Protein AF-A0A524M0M4-F1 (afdb_monomer_lite)

Foldseek 3Di:
DQCVVCVVVVHHSVRSVVVVLLVVLLVVLLVVCCVVVVVDDSVVSSVQQVPLVVDAAEDEDEAEAAAPPRVSNVVSNVSRYHHNYDYDPHRNCVVVVCVVQAWDKDKWKWKWFAPDPPAQWIWIDTPPDIDIDRHDVRSVVVNVVVLVCVQVVVVVVVVFDPVQKDKDKDKDWDDPDDNGDIMIMIMIMIIGGPVPDDD

Structure (mmCIF, N/CA/C/O backbone):
data_AF-A0A524M0M4-F1
#
_entry.id   AF-A0A524M0M4-F1
#
loop_
_atom_site.group_PDB
_atom_site.id
_atom_site.type_symbol
_atom_site.label_atom_id
_atom_site.label_alt_id
_atom_site.label_comp_id
_atom_site.label_asym_id
_atom_site.label_entity_id
_atom_site.label_seq_id
_atom_site.pdbx_PDB_ins_code
_atom_site.Cartn_x
_atom_site.Cartn_y
_atom_site.Cartn_z
_atom_site.occupancy
_atom_site.B_iso_or_equiv
_atom_site.auth_seq_id
_atom_site.auth_comp_id
_atom_site.auth_asym_id
_atom_site.auth_atom_id
_atom_site.pdbx_PDB_model_num
ATOM 1 N N . GLY A 1 1 ? 13.502 18.539 -26.090 1.00 84.38 1 GLY A N 1
ATOM 2 C CA . GLY A 1 1 ? 14.258 17.765 -25.087 1.00 84.38 1 GLY A CA 1
ATOM 3 C C . GLY A 1 1 ? 15.597 17.319 -25.634 1.00 84.38 1 GLY A C 1
ATOM 4 O O . GLY A 1 1 ? 16.552 18.074 -25.528 1.00 84.38 1 GLY A O 1
ATOM 5 N N . ALA A 1 2 ? 15.649 16.148 -26.276 1.00 90.94 2 ALA A N 1
ATOM 6 C CA . ALA A 1 2 ? 16.897 15.508 -26.711 1.00 90.94 2 ALA A CA 1
ATOM 7 C C . ALA A 1 2 ? 17.806 16.383 -27.591 1.00 90.94 2 ALA A C 1
ATOM 9 O O . ALA A 1 2 ? 18.997 16.455 -27.337 1.00 90.94 2 ALA A O 1
ATOM 10 N N . LYS A 1 3 ? 17.251 17.129 -28.557 1.00 92.69 3 LYS A N 1
ATOM 11 C CA . LYS A 1 3 ? 18.042 18.051 -29.396 1.00 92.69 3 LYS A CA 1
ATOM 12 C C . LYS A 1 3 ? 18.740 19.159 -28.601 1.00 92.69 3 LYS A C 1
ATOM 14 O O . LYS A 1 3 ? 19.868 19.511 -28.910 1.00 92.69 3 LYS A O 1
ATOM 19 N N . LEU A 1 4 ? 18.067 19.696 -27.584 1.00 94.38 4 LEU A N 1
ATOM 20 C CA . LEU A 1 4 ? 18.617 20.754 -26.739 1.00 94.38 4 LEU A CA 1
ATOM 21 C C . LEU A 1 4 ? 19.681 20.185 -25.794 1.00 94.38 4 LEU A C 1
ATOM 23 O O . LEU A 1 4 ? 20.813 20.651 -25.791 1.00 94.38 4 LEU A O 1
ATOM 27 N N . LEU A 1 5 ? 19.330 19.149 -25.029 1.00 93.56 5 LEU A N 1
ATOM 28 C CA . LEU A 1 5 ? 20.217 18.571 -24.015 1.00 93.56 5 LEU A CA 1
ATOM 29 C C . LEU A 1 5 ? 21.406 17.820 -24.624 1.00 93.56 5 LEU A C 1
ATOM 31 O O . LEU A 1 5 ? 22.518 17.954 -24.127 1.00 93.56 5 LEU A O 1
ATOM 35 N N . GLY A 1 6 ? 21.198 17.106 -25.732 1.00 93.38 6 GLY A N 1
ATOM 36 C CA . GLY A 1 6 ? 22.272 16.439 -26.466 1.00 93.38 6 GLY A CA 1
ATOM 37 C C . GLY A 1 6 ? 23.320 17.429 -26.971 1.00 93.38 6 GLY A C 1
ATOM 38 O O . GLY A 1 6 ? 24.511 17.166 -26.841 1.00 93.38 6 GLY A O 1
ATOM 39 N N . SER A 1 7 ? 22.901 18.619 -27.426 1.00 92.56 7 SER A N 1
ATOM 40 C CA . SER A 1 7 ? 23.836 19.639 -27.921 1.00 92.56 7 SER A CA 1
ATOM 41 C C . SER A 1 7 ? 24.832 20.120 -26.858 1.00 92.56 7 SER A C 1
ATOM 43 O O . SER A 1 7 ? 25.998 20.333 -27.180 1.00 92.56 7 SER A O 1
ATOM 45 N N . TYR A 1 8 ? 24.417 20.201 -25.586 1.00 93.25 8 TYR A N 1
ATOM 46 C CA . TYR A 1 8 ? 25.307 20.551 -24.471 1.00 93.25 8 TYR A CA 1
ATOM 47 C C . TYR A 1 8 ? 26.350 19.470 -24.165 1.00 93.25 8 TYR A C 1
ATOM 49 O O . TYR A 1 8 ? 27.396 19.779 -23.603 1.00 93.25 8 TYR A O 1
ATOM 57 N N . LEU A 1 9 ? 26.073 18.216 -24.530 1.00 91.25 9 LEU A N 1
ATOM 58 C CA . LEU A 1 9 ? 26.962 17.071 -24.322 1.00 91.25 9 LEU A CA 1
ATOM 59 C C . LEU A 1 9 ? 27.723 16.674 -25.598 1.00 91.25 9 LEU A C 1
ATOM 61 O O . LEU A 1 9 ? 28.449 15.686 -25.592 1.00 91.25 9 LEU A O 1
ATOM 65 N N . GLY A 1 10 ? 27.553 17.417 -26.698 1.00 93.25 10 GLY A N 1
ATOM 66 C CA . GLY A 1 10 ? 28.134 17.065 -27.997 1.00 93.25 10 GLY A CA 1
ATOM 67 C C . GLY A 1 10 ? 27.538 15.797 -28.621 1.00 93.25 10 GLY A C 1
ATOM 68 O O . GLY A 1 10 ? 28.170 15.185 -29.478 1.00 93.25 10 GLY A O 1
ATOM 69 N N 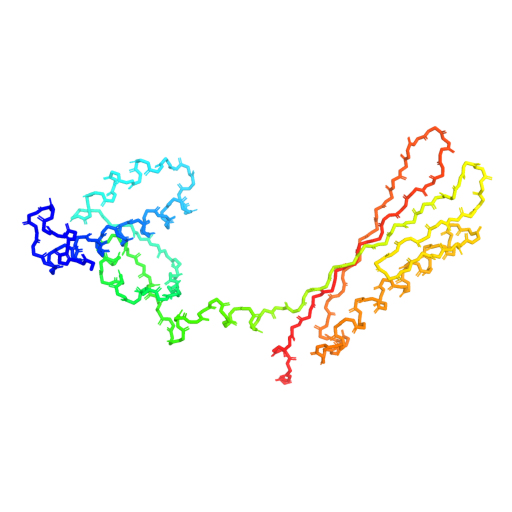. LEU A 1 11 ? 26.338 15.394 -28.198 1.00 94.00 11 LEU A N 1
ATOM 70 C CA . LEU A 1 11 ? 25.637 14.208 -28.684 1.00 94.00 11 LEU A CA 1
ATOM 71 C C . LEU A 1 11 ? 24.515 14.594 -29.647 1.00 94.00 11 LEU A C 1
ATOM 73 O O . LEU A 1 11 ? 23.787 15.570 -29.435 1.00 94.00 11 LEU A O 1
ATOM 77 N N . ASP A 1 12 ? 24.323 13.782 -30.684 1.00 96.06 12 ASP A N 1
ATOM 78 C CA . ASP A 1 12 ? 23.115 13.872 -31.493 1.00 96.06 12 ASP A CA 1
ATOM 79 C C . ASP A 1 12 ? 21.876 13.455 -30.662 1.00 96.06 12 ASP A C 1
ATOM 81 O O . ASP A 1 12 ? 22.001 12.764 -29.640 1.00 96.06 12 ASP A O 1
ATOM 85 N N . PRO A 1 13 ? 20.661 13.876 -31.063 1.00 94.81 13 PRO A N 1
ATOM 86 C CA . PRO A 1 13 ? 19.453 13.613 -30.286 1.00 94.81 13 PRO A CA 1
ATOM 87 C C . PRO A 1 13 ? 19.199 12.124 -30.016 1.00 94.81 13 PRO A C 1
ATOM 89 O O . PRO A 1 13 ? 18.668 11.780 -28.961 1.00 94.81 13 PRO A O 1
ATOM 92 N N . GLU A 1 14 ? 19.556 11.244 -30.951 1.00 95.00 14 GLU A N 1
ATOM 93 C CA . GLU A 1 14 ? 19.287 9.811 -30.863 1.00 95.00 14 GLU A CA 1
ATOM 94 C C . GLU A 1 14 ? 20.280 9.122 -29.921 1.00 95.00 14 GLU A C 1
ATOM 96 O O . GLU A 1 14 ? 19.878 8.332 -29.061 1.00 95.00 14 GLU A O 1
ATOM 101 N N . SER A 1 15 ? 21.566 9.469 -30.013 1.00 94.00 15 SER A N 1
ATOM 102 C CA . SER A 1 15 ? 22.596 9.016 -29.070 1.00 94.00 15 SER A CA 1
ATOM 103 C C . SER A 1 15 ? 22.295 9.469 -27.644 1.00 94.00 15 SER A C 1
ATOM 105 O O . SER A 1 15 ? 22.314 8.642 -26.731 1.00 94.00 15 SER A O 1
ATOM 107 N N . PHE A 1 16 ? 21.903 10.733 -27.455 1.00 95.06 16 PHE A N 1
ATOM 108 C CA . PHE A 1 16 ? 21.488 11.240 -26.146 1.00 95.06 16 PHE A CA 1
ATOM 109 C C . PHE A 1 16 ? 20.288 10.463 -25.589 1.00 95.06 16 PHE A C 1
ATOM 111 O O . PHE A 1 16 ? 20.320 9.980 -24.458 1.00 95.06 16 PHE A O 1
ATOM 118 N N . SER A 1 17 ? 19.225 10.294 -26.382 1.00 93.44 17 SER A N 1
ATOM 119 C CA . SER A 1 17 ? 18.043 9.542 -25.950 1.00 93.44 17 SER A CA 1
ATOM 120 C C . SER A 1 17 ? 18.382 8.105 -25.554 1.00 93.44 17 SER A C 1
ATOM 122 O O . SER A 1 17 ? 17.851 7.609 -24.561 1.00 93.44 17 SER A O 1
ATOM 124 N N . ARG A 1 18 ? 19.283 7.445 -26.285 1.00 93.12 18 ARG A N 1
ATOM 125 C CA . ARG A 1 18 ? 19.744 6.083 -25.987 1.00 93.12 18 ARG A CA 1
ATOM 126 C C . ARG A 1 18 ? 20.509 6.005 -24.671 1.00 93.12 18 ARG A C 1
ATOM 128 O O . ARG A 1 18 ? 20.258 5.099 -23.880 1.00 93.12 18 ARG A O 1
ATOM 135 N N . GLU A 1 19 ? 21.393 6.963 -24.411 1.00 92.75 19 GLU A N 1
ATOM 136 C CA . GLU A 1 19 ? 22.139 7.039 -23.154 1.00 92.75 19 GLU A CA 1
ATOM 137 C C . GLU A 1 19 ? 21.201 7.236 -21.959 1.00 92.75 19 GLU A C 1
ATOM 139 O O . GLU A 1 19 ? 21.296 6.514 -20.964 1.00 92.75 19 GLU A O 1
ATOM 144 N N . ILE A 1 20 ? 20.213 8.124 -22.098 1.00 93.31 20 ILE A N 1
ATOM 145 C CA . ILE A 1 20 ? 19.184 8.332 -21.078 1.00 93.31 20 ILE A CA 1
ATOM 146 C C . ILE A 1 20 ? 18.371 7.054 -20.846 1.00 93.31 20 ILE A C 1
ATOM 148 O O . ILE A 1 20 ? 18.223 6.636 -19.699 1.00 93.31 20 ILE A O 1
ATOM 152 N N . LYS A 1 21 ? 17.881 6.388 -21.902 1.00 93.75 21 LYS A N 1
ATOM 153 C CA . LYS A 1 21 ? 17.134 5.122 -21.767 1.00 93.75 21 LYS A CA 1
ATOM 154 C C . LYS A 1 21 ? 17.944 4.059 -21.030 1.00 93.75 21 LYS A C 1
ATOM 156 O O . LYS A 1 21 ? 17.420 3.410 -20.126 1.00 93.75 21 LYS A O 1
ATOM 161 N N . ARG A 1 22 ? 19.220 3.914 -21.386 1.00 93.25 22 ARG A N 1
ATOM 162 C CA . ARG A 1 22 ? 20.128 2.955 -20.755 1.00 93.25 22 ARG A CA 1
ATOM 163 C C . ARG A 1 22 ? 20.389 3.294 -19.288 1.00 93.25 22 ARG A C 1
ATOM 165 O O . ARG A 1 22 ? 20.396 2.390 -18.459 1.00 93.25 22 ARG A O 1
ATOM 172 N N . SER A 1 23 ? 20.539 4.576 -18.958 1.00 93.69 23 SER A N 1
ATOM 173 C CA . SER A 1 23 ? 20.682 5.051 -17.577 1.00 93.69 23 SER A CA 1
ATOM 174 C C . SER A 1 23 ? 19.437 4.746 -16.734 1.00 93.69 23 SER A C 1
ATOM 176 O O . SER A 1 23 ? 19.545 4.173 -15.651 1.00 93.69 23 SER A O 1
ATOM 178 N N . PHE A 1 24 ? 18.237 5.010 -17.265 1.00 94.69 24 PHE A N 1
ATOM 179 C CA . PHE A 1 24 ? 16.981 4.645 -16.599 1.00 94.69 24 PHE A CA 1
ATOM 180 C C . PHE A 1 24 ? 16.859 3.134 -16.380 1.00 94.69 24 PHE A C 1
ATOM 182 O O . PHE A 1 24 ? 16.531 2.702 -15.278 1.00 94.69 24 PHE A O 1
ATOM 189 N N . ALA A 1 25 ? 17.173 2.322 -17.390 1.00 94.44 25 ALA A N 1
ATOM 190 C CA . ALA A 1 25 ? 17.156 0.869 -17.261 1.00 94.44 25 ALA A CA 1
ATOM 191 C C . ALA A 1 25 ? 18.154 0.351 -16.210 1.00 94.44 25 ALA A C 1
ATOM 193 O O . ALA A 1 25 ? 17.804 -0.527 -15.419 1.00 94.44 25 ALA A O 1
ATOM 194 N N . LYS A 1 26 ? 19.363 0.930 -16.146 1.00 94.00 26 LYS A N 1
ATOM 195 C CA . LYS A 1 26 ? 20.357 0.623 -15.104 1.00 94.00 26 LYS A CA 1
ATOM 196 C C . LYS A 1 26 ? 19.804 0.928 -13.711 1.00 94.00 26 LYS A C 1
ATOM 198 O O . LYS A 1 26 ? 19.956 0.111 -12.809 1.00 94.00 26 LYS A O 1
ATOM 203 N N . ASN A 1 27 ? 19.147 2.075 -13.541 1.00 94.62 27 ASN A N 1
ATOM 204 C CA . ASN A 1 27 ? 18.563 2.469 -12.259 1.00 94.62 27 ASN A CA 1
ATOM 205 C C . ASN A 1 27 ? 17.438 1.519 -11.828 1.00 94.62 27 ASN A C 1
ATOM 207 O O . ASN A 1 27 ? 17.435 1.084 -10.682 1.00 94.62 27 ASN A O 1
ATOM 211 N N . ILE A 1 28 ? 16.556 1.116 -12.750 1.00 94.62 28 ILE A N 1
ATOM 212 C CA . ILE A 1 28 ? 15.504 0.123 -12.473 1.00 94.62 28 ILE A CA 1
ATOM 213 C C . ILE A 1 28 ? 16.121 -1.206 -12.019 1.00 94.62 28 ILE A C 1
ATOM 215 O O . ILE A 1 28 ? 15.694 -1.778 -11.018 1.00 94.62 28 ILE A O 1
ATOM 219 N N . ALA A 1 29 ? 17.149 -1.693 -12.721 1.00 94.50 29 ALA A N 1
ATOM 220 C CA . ALA A 1 29 ? 17.872 -2.897 -12.320 1.00 94.50 29 ALA A CA 1
ATOM 221 C C . ALA A 1 29 ? 18.486 -2.757 -10.920 1.00 94.50 29 ALA A C 1
ATOM 223 O O . ALA A 1 29 ? 18.353 -3.659 -10.097 1.00 94.50 29 ALA A O 1
ATOM 224 N N . LEU A 1 30 ? 19.131 -1.623 -10.638 1.00 94.50 30 LEU A N 1
ATOM 225 C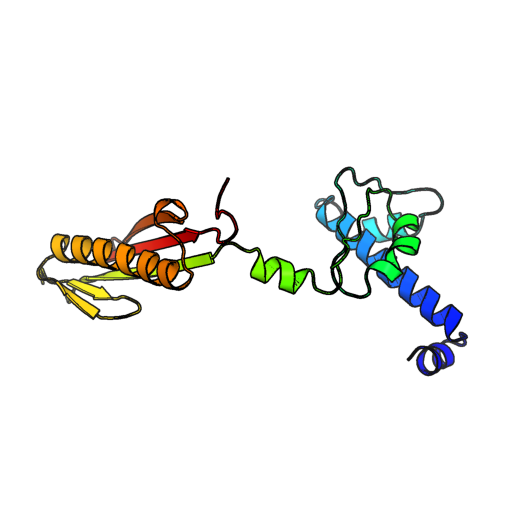 CA . LEU A 1 30 ? 19.746 -1.347 -9.343 1.00 94.50 30 LEU A CA 1
ATOM 226 C C . LEU A 1 30 ? 18.713 -1.327 -8.214 1.00 94.50 30 LEU A C 1
ATOM 228 O O . LEU A 1 30 ? 18.965 -1.902 -7.159 1.00 94.50 30 LEU A O 1
ATOM 232 N N . ASP A 1 31 ? 17.551 -0.717 -8.439 1.00 94.81 31 ASP A N 1
ATOM 233 C CA . ASP A 1 31 ? 16.461 -0.669 -7.463 1.00 94.81 31 ASP A CA 1
ATOM 234 C C . ASP A 1 31 ? 15.889 -2.063 -7.186 1.00 94.81 31 ASP A C 1
ATOM 236 O O . ASP A 1 31 ? 15.677 -2.421 -6.027 1.00 94.81 31 ASP A O 1
ATOM 240 N N . LEU A 1 32 ? 15.716 -2.889 -8.225 1.00 94.25 32 LEU A N 1
ATOM 241 C CA . LEU A 1 32 ? 15.304 -4.285 -8.067 1.00 94.25 32 LEU A CA 1
ATOM 242 C C . LEU A 1 32 ? 16.328 -5.084 -7.253 1.00 94.25 32 LEU A C 1
ATOM 244 O O . LEU A 1 32 ? 15.954 -5.806 -6.331 1.00 94.25 32 LEU A O 1
ATOM 248 N N . LEU A 1 33 ? 17.622 -4.943 -7.550 1.00 92.88 33 LEU A N 1
ATOM 249 C CA . LEU A 1 33 ? 18.666 -5.631 -6.792 1.00 92.88 33 LEU A CA 1
ATOM 250 C C . LEU A 1 33 ? 18.731 -5.151 -5.346 1.00 92.88 33 LEU A C 1
ATOM 252 O O . LEU A 1 33 ? 18.801 -5.985 -4.453 1.00 92.88 33 LEU A O 1
ATOM 256 N N . ALA A 1 34 ? 18.651 -3.843 -5.101 1.00 93.62 34 ALA A N 1
ATOM 257 C CA . ALA A 1 34 ? 18.643 -3.287 -3.751 1.00 93.62 34 ALA A CA 1
ATOM 258 C C . ALA A 1 34 ? 17.428 -3.766 -2.940 1.00 93.62 34 ALA A C 1
ATOM 260 O O . ALA A 1 34 ? 17.534 -3.989 -1.735 1.00 93.62 34 ALA A O 1
ATOM 261 N N . PHE A 1 35 ? 16.284 -3.973 -3.596 1.00 93.44 35 PHE A N 1
ATOM 262 C CA . PHE A 1 35 ? 15.092 -4.519 -2.956 1.00 93.44 35 PHE A CA 1
ATOM 263 C C . PHE A 1 35 ? 15.285 -5.971 -2.484 1.00 93.44 35 PHE A C 1
ATOM 265 O O . PHE A 1 35 ? 14.893 -6.304 -1.362 1.00 93.44 35 PHE A O 1
ATOM 272 N N . PHE A 1 36 ? 15.895 -6.833 -3.310 1.00 90.69 36 PHE A N 1
ATOM 273 C CA . PHE A 1 36 ? 16.109 -8.249 -2.968 1.00 90.69 36 PHE A CA 1
ATOM 274 C C . PHE A 1 36 ? 17.357 -8.496 -2.116 1.00 90.69 36 PHE A C 1
ATOM 276 O O . PHE A 1 36 ? 17.344 -9.366 -1.249 1.00 90.69 36 PHE A O 1
ATOM 283 N N . ALA A 1 37 ? 18.429 -7.743 -2.341 1.00 89.00 37 ALA A N 1
ATOM 284 C CA . ALA A 1 37 ? 19.731 -7.917 -1.711 1.00 89.00 37 ALA A CA 1
ATOM 285 C C . ALA A 1 37 ? 19.950 -6.862 -0.615 1.00 89.00 37 ALA A C 1
ATOM 287 O O . ALA A 1 37 ? 20.878 -6.060 -0.689 1.00 89.00 37 ALA A O 1
ATOM 288 N N . LYS A 1 38 ? 19.081 -6.860 0.406 1.00 88.44 38 LYS A N 1
ATOM 289 C CA . LYS A 1 38 ? 19.046 -5.830 1.467 1.00 88.44 38 LYS A CA 1
ATOM 290 C C . LYS A 1 38 ? 20.350 -5.683 2.260 1.00 88.44 38 LYS A C 1
ATOM 292 O O . LYS A 1 38 ? 20.600 -4.618 2.813 1.00 88.44 38 LYS A O 1
ATOM 297 N N . ASP A 1 39 ? 21.167 -6.732 2.299 1.00 91.62 39 ASP A N 1
ATOM 298 C CA . ASP A 1 39 ? 22.456 -6.736 2.998 1.00 91.62 39 ASP A CA 1
ATOM 299 C C . ASP A 1 39 ? 23.579 -6.049 2.201 1.00 91.62 39 ASP A C 1
ATOM 301 O O . ASP A 1 39 ? 24.660 -5.792 2.733 1.00 91.62 39 ASP A O 1
ATOM 305 N N . PHE A 1 40 ? 23.346 -5.739 0.922 1.00 90.00 40 PHE A N 1
ATOM 306 C CA . PHE A 1 40 ? 24.318 -5.068 0.069 1.00 90.00 40 PHE A CA 1
ATOM 307 C C . PHE A 1 40 ? 24.100 -3.560 0.061 1.00 90.00 40 PHE A C 1
ATOM 309 O O . PHE A 1 40 ? 22.981 -3.058 -0.053 1.00 90.00 40 PHE A O 1
ATOM 316 N N . LYS A 1 41 ? 25.208 -2.818 0.102 1.00 93.19 41 LYS A N 1
ATOM 317 C CA . LYS A 1 41 ? 25.183 -1.377 -0.134 1.00 93.19 41 LYS A CA 1
ATOM 318 C C . LYS A 1 41 ? 24.896 -1.092 -1.604 1.00 93.19 41 LYS A C 1
ATOM 320 O O . LYS A 1 41 ? 25.366 -1.802 -2.498 1.00 93.19 41 LYS A O 1
ATOM 325 N N . ARG A 1 42 ? 24.156 -0.013 -1.861 1.00 92.38 42 ARG A N 1
ATOM 326 C CA . ARG A 1 42 ? 23.757 0.382 -3.217 1.00 92.38 42 ARG A CA 1
ATOM 327 C C . ARG A 1 42 ? 24.969 0.620 -4.122 1.00 92.38 42 ARG A C 1
ATOM 329 O O . ARG A 1 42 ? 24.939 0.224 -5.283 1.00 92.38 42 ARG A O 1
ATOM 336 N N . GLU A 1 43 ? 26.042 1.201 -3.592 1.00 91.94 43 GLU A N 1
ATOM 337 C CA . GLU A 1 43 ? 27.267 1.493 -4.345 1.00 91.94 43 GLU A CA 1
ATOM 338 C C . GLU A 1 43 ? 27.965 0.215 -4.825 1.00 91.94 43 GLU A C 1
ATOM 340 O O . GLU A 1 43 ? 28.566 0.193 -5.899 1.00 91.94 43 GLU A O 1
ATOM 345 N N . ASP A 1 44 ? 27.885 -0.867 -4.050 1.00 91.56 44 ASP A N 1
ATOM 346 C CA . ASP A 1 44 ? 28.494 -2.143 -4.419 1.00 91.56 44 ASP A CA 1
ATOM 347 C C . ASP A 1 44 ? 27.668 -2.856 -5.494 1.00 91.56 44 ASP A C 1
ATOM 349 O O . ASP A 1 44 ? 28.228 -3.356 -6.471 1.00 91.56 44 ASP A O 1
ATOM 353 N N . LEU A 1 45 ? 26.336 -2.805 -5.394 1.00 91.50 45 LEU A N 1
ATOM 354 C CA . LEU A 1 45 ? 25.437 -3.279 -6.451 1.00 91.50 45 LEU A CA 1
ATOM 355 C C . LEU A 1 45 ? 25.638 -2.502 -7.759 1.00 91.50 45 LEU A C 1
ATOM 357 O O . LEU A 1 45 ? 25.633 -3.091 -8.841 1.00 91.50 45 LEU A O 1
ATOM 361 N N . GLU A 1 46 ? 25.875 -1.193 -7.679 1.00 91.62 46 GLU A N 1
ATOM 362 C CA . GLU A 1 46 ? 26.134 -0.370 -8.857 1.00 91.62 46 GLU A CA 1
ATOM 363 C C . GLU A 1 46 ? 27.435 -0.766 -9.573 1.00 91.62 46 GLU A C 1
ATOM 365 O O . GLU A 1 46 ? 27.450 -0.863 -10.805 1.00 91.62 46 GLU A O 1
ATOM 370 N N . LYS A 1 47 ? 28.513 -1.045 -8.827 1.00 89.06 47 LYS A N 1
ATOM 371 C CA . LYS A 1 47 ? 29.779 -1.544 -9.398 1.00 89.06 47 LYS A CA 1
ATOM 372 C C . LYS A 1 47 ? 29.595 -2.889 -10.097 1.00 89.06 47 LYS A C 1
ATOM 374 O O . LYS A 1 47 ? 30.200 -3.123 -11.144 1.00 89.06 47 LYS A O 1
ATOM 379 N N . LEU A 1 48 ? 28.759 -3.767 -9.544 1.00 87.69 48 LEU A N 1
ATOM 380 C CA . LEU A 1 48 ? 28.450 -5.056 -10.164 1.00 87.69 48 LEU A CA 1
ATOM 381 C C . LEU A 1 48 ? 27.651 -4.865 -11.461 1.00 87.69 48 LEU A C 1
ATOM 383 O O . LEU A 1 48 ? 27.979 -5.467 -12.482 1.00 87.69 48 LEU A O 1
ATOM 387 N N . LEU A 1 49 ? 26.670 -3.959 -11.462 1.00 87.50 49 LEU A N 1
ATOM 388 C CA . LEU A 1 49 ? 25.909 -3.600 -12.662 1.00 87.50 49 LEU A CA 1
ATOM 389 C C . LEU A 1 49 ? 26.729 -2.843 -13.713 1.00 87.50 49 LEU A C 1
ATOM 391 O O . LEU A 1 49 ? 26.341 -2.823 -14.875 1.00 87.50 49 LEU A O 1
ATOM 395 N N . ALA A 1 50 ? 27.859 -2.228 -13.362 1.00 84.69 50 ALA A N 1
ATOM 396 C CA . ALA A 1 50 ? 28.745 -1.612 -14.350 1.00 84.69 50 ALA A CA 1
ATOM 397 C C . ALA A 1 50 ? 29.428 -2.652 -15.264 1.00 84.69 50 ALA A C 1
ATOM 399 O O . ALA A 1 50 ? 29.818 -2.322 -16.383 1.00 84.69 50 ALA A O 1
ATOM 400 N N . ASN A 1 51 ? 29.529 -3.912 -14.823 1.00 81.25 51 ASN A N 1
ATOM 401 C CA . ASN A 1 51 ? 30.225 -4.996 -15.521 1.00 81.25 51 ASN A CA 1
ATOM 402 C C . ASN A 1 51 ? 29.267 -6.010 -16.181 1.00 81.25 51 ASN A C 1
ATOM 404 O O . ASN A 1 51 ? 29.539 -7.214 -16.206 1.00 81.25 51 ASN A O 1
ATOM 408 N N . THR A 1 52 ? 28.165 -5.535 -16.778 1.00 74.31 52 THR A N 1
ATOM 409 C CA . THR A 1 52 ? 27.128 -6.397 -17.396 1.00 74.31 52 THR A CA 1
ATOM 410 C C . THR A 1 52 ? 27.629 -7.348 -18.481 1.00 74.31 52 THR A C 1
ATOM 412 O O . THR A 1 52 ? 26.977 -8.343 -18.786 1.00 74.31 52 THR A O 1
ATOM 415 N N . ARG A 1 53 ? 28.798 -7.070 -19.072 1.00 78.00 53 ARG A N 1
ATOM 416 C CA . ARG A 1 53 ? 29.417 -7.921 -20.096 1.00 78.00 53 ARG A CA 1
ATOM 417 C C . ARG A 1 53 ? 29.753 -9.325 -19.582 1.00 78.00 53 ARG A C 1
ATOM 419 O O . ARG A 1 53 ? 29.782 -10.260 -20.376 1.00 78.00 53 ARG A O 1
ATOM 426 N N . PHE A 1 54 ? 30.041 -9.457 -18.290 1.00 79.75 54 PHE A N 1
ATOM 427 C CA . PHE A 1 54 ? 30.492 -10.715 -17.689 1.00 79.75 54 PHE A CA 1
ATOM 428 C C . PHE A 1 54 ? 29.527 -11.244 -16.635 1.00 79.75 54 PHE A C 1
ATOM 430 O O . PHE A 1 54 ? 29.480 -12.448 -16.400 1.00 79.75 54 PHE A O 1
ATOM 437 N N . THR A 1 55 ? 28.756 -10.360 -16.003 1.00 80.69 55 THR A N 1
ATOM 438 C CA . THR A 1 55 ? 27.856 -10.724 -14.913 1.00 80.69 55 THR A CA 1
ATOM 439 C C . THR A 1 55 ? 26.457 -10.210 -15.176 1.00 80.69 55 THR A C 1
ATOM 441 O O . THR A 1 55 ? 26.263 -9.036 -15.481 1.00 80.69 55 THR A O 1
ATOM 444 N N . LYS A 1 56 ? 25.472 -11.084 -14.988 1.00 84.94 56 LYS A N 1
ATOM 445 C CA . LYS A 1 56 ? 24.057 -10.744 -15.076 1.00 84.94 56 LYS A CA 1
ATOM 446 C C . LYS A 1 56 ? 23.333 -11.337 -13.880 1.00 84.94 56 LYS A C 1
ATOM 448 O O . LYS A 1 56 ? 23.538 -12.502 -13.547 1.00 84.94 56 LYS A O 1
ATOM 453 N N . PHE A 1 57 ? 22.508 -10.532 -13.224 1.00 89.06 57 PHE A N 1
ATOM 454 C CA . PHE A 1 57 ? 21.770 -10.971 -12.045 1.00 89.06 57 PHE A CA 1
ATOM 455 C C . PHE A 1 57 ? 20.467 -11.632 -12.454 1.00 89.06 57 PHE A C 1
ATOM 457 O O . PHE A 1 57 ? 19.665 -11.018 -13.156 1.00 89.06 57 PHE A O 1
ATOM 464 N N . LYS A 1 58 ? 20.244 -12.861 -11.986 1.00 92.88 58 LYS A N 1
ATOM 465 C CA . LYS A 1 58 ? 18.986 -13.564 -12.207 1.00 92.88 58 LYS A CA 1
ATOM 466 C C . LYS A 1 58 ? 17.985 -13.255 -11.099 1.00 92.88 58 LYS A C 1
ATOM 468 O O . LYS A 1 58 ? 18.268 -13.495 -9.928 1.00 92.88 58 LYS A O 1
ATOM 473 N N . ILE A 1 59 ? 16.805 -12.776 -11.475 1.00 93.75 59 ILE A N 1
ATOM 474 C CA . ILE A 1 59 ? 15.661 -12.582 -10.585 1.00 93.75 59 ILE A CA 1
ATOM 475 C C . ILE A 1 59 ? 14.641 -13.668 -10.922 1.00 93.75 59 ILE A C 1
ATOM 477 O O . ILE A 1 59 ? 14.087 -13.706 -12.017 1.00 93.75 59 ILE A O 1
ATOM 481 N N . ASN A 1 60 ? 14.414 -14.579 -9.975 1.00 93.69 60 ASN A N 1
ATOM 482 C CA . ASN A 1 60 ? 13.550 -15.745 -10.189 1.00 93.69 60 ASN A CA 1
ATOM 483 C C . ASN A 1 60 ? 12.052 -15.432 -10.076 1.00 93.69 60 ASN A C 1
ATOM 485 O O . ASN A 1 60 ? 11.232 -16.295 -10.380 1.00 93.69 60 ASN A O 1
ATOM 489 N N . ILE A 1 61 ? 11.691 -14.226 -9.633 1.00 93.12 61 ILE A N 1
ATOM 490 C CA . ILE A 1 61 ? 10.299 -13.784 -9.589 1.00 93.12 61 ILE A CA 1
ATOM 491 C C . ILE A 1 61 ? 9.983 -12.881 -10.790 1.00 93.12 61 ILE A C 1
ATOM 493 O O . ILE A 1 61 ? 10.842 -12.089 -11.185 1.00 93.12 61 ILE A O 1
ATOM 497 N N . PRO A 1 62 ? 8.777 -12.976 -11.381 1.00 94.69 62 PRO A N 1
ATOM 498 C CA . PRO A 1 62 ? 8.402 -12.123 -12.502 1.00 94.69 62 PRO A CA 1
ATOM 499 C C . PRO A 1 62 ? 8.454 -10.635 -12.142 1.00 94.69 62 PRO A C 1
ATOM 501 O O . PRO A 1 62 ? 7.957 -10.220 -11.095 1.00 94.69 62 PRO A O 1
ATOM 504 N N . VAL A 1 63 ? 9.013 -9.825 -13.040 1.00 94.75 63 VAL A N 1
ATOM 505 C CA . VAL A 1 63 ? 9.061 -8.364 -12.926 1.00 94.75 63 VAL A CA 1
ATOM 506 C C . VAL A 1 63 ? 7.962 -7.786 -13.810 1.00 94.75 63 VAL A C 1
ATOM 508 O O . VAL A 1 63 ? 8.039 -7.855 -15.037 1.00 94.75 63 VAL A O 1
ATOM 511 N N . VAL A 1 64 ? 6.927 -7.220 -13.191 1.00 94.50 64 VAL A N 1
ATOM 512 C CA . VAL A 1 64 ? 5.809 -6.593 -13.907 1.00 94.50 64 VAL A CA 1
ATOM 513 C C . VAL A 1 64 ? 6.052 -5.092 -14.010 1.00 94.50 64 VAL A C 1
ATOM 515 O O . VAL A 1 64 ? 6.165 -4.398 -13.004 1.00 94.50 64 VAL A O 1
ATOM 518 N N . MET A 1 65 ? 6.126 -4.589 -15.237 1.00 93.31 65 MET A N 1
ATOM 519 C CA . MET A 1 65 ? 6.398 -3.185 -15.528 1.00 93.31 65 MET A CA 1
ATOM 520 C C . MET A 1 65 ? 5.085 -2.428 -15.770 1.00 93.31 65 MET A C 1
ATOM 522 O O . MET A 1 65 ? 4.345 -2.768 -16.695 1.00 93.31 65 MET A O 1
ATOM 526 N N . ILE A 1 66 ? 4.817 -1.383 -14.983 1.00 93.62 66 ILE A N 1
ATOM 527 C CA . ILE A 1 66 ? 3.624 -0.524 -15.098 1.00 93.62 66 ILE A CA 1
ATOM 528 C C . ILE A 1 66 ? 3.999 0.963 -15.152 1.00 93.62 66 ILE A C 1
ATOM 530 O O . ILE A 1 66 ? 5.007 1.379 -14.587 1.00 93.62 66 ILE A O 1
ATOM 534 N N . GLY A 1 67 ? 3.171 1.758 -15.827 1.00 88.56 67 GLY A N 1
ATOM 535 C CA . GLY A 1 67 ? 3.361 3.184 -16.093 1.00 88.56 67 GLY A CA 1
ATOM 536 C C . GLY A 1 67 ? 3.995 3.454 -17.459 1.00 88.56 67 GLY A C 1
ATOM 537 O O . GLY A 1 67 ? 4.869 2.727 -17.921 1.00 88.56 67 GLY A O 1
ATOM 538 N N . ALA A 1 68 ? 3.578 4.512 -18.148 1.00 83.25 68 ALA A N 1
ATOM 539 C CA . ALA A 1 68 ? 4.320 4.968 -19.320 1.00 83.25 68 ALA A CA 1
ATOM 540 C C . ALA A 1 68 ? 5.613 5.687 -18.868 1.00 83.25 68 ALA A C 1
ATOM 542 O O . ALA A 1 68 ? 5.572 6.426 -17.885 1.00 83.25 68 ALA A O 1
ATOM 543 N N . PRO A 1 69 ? 6.759 5.518 -19.556 1.00 90.25 69 PRO A N 1
ATOM 544 C CA . PRO A 1 69 ? 6.961 4.774 -20.799 1.00 90.25 69 PRO A CA 1
ATOM 545 C C . PRO A 1 69 ? 7.686 3.425 -20.587 1.00 90.25 69 PRO A C 1
ATOM 547 O O . PRO A 1 69 ? 8.649 3.132 -21.295 1.00 90.25 69 PRO A O 1
ATOM 550 N N . VAL A 1 70 ? 7.266 2.576 -19.638 1.00 91.75 70 VAL A N 1
ATOM 551 C CA . VAL A 1 70 ? 8.046 1.376 -19.250 1.00 91.75 70 VAL A CA 1
ATOM 552 C C . VAL A 1 70 ? 8.403 0.430 -20.395 1.00 91.75 70 VAL A C 1
ATOM 554 O O . VAL A 1 70 ? 9.501 -0.127 -20.396 1.00 91.75 70 VAL A O 1
ATOM 557 N N . LYS A 1 71 ? 7.533 0.286 -21.404 1.00 92.25 71 LYS A N 1
ATOM 558 C CA . LYS A 1 71 ? 7.795 -0.545 -22.592 1.00 92.25 71 LYS A CA 1
ATOM 559 C C . LYS A 1 71 ? 9.090 -0.145 -23.302 1.00 92.25 71 LYS A C 1
ATOM 561 O O . LYS A 1 71 ? 9.789 -1.005 -23.832 1.00 92.25 71 LYS A O 1
ATOM 566 N N . ALA A 1 72 ? 9.424 1.144 -23.283 1.00 92.56 72 ALA A N 1
ATOM 567 C CA . ALA A 1 72 ? 10.618 1.662 -23.926 1.00 92.56 72 ALA A CA 1
ATOM 568 C C . ALA A 1 72 ? 11.905 1.186 -23.237 1.00 92.56 72 ALA A C 1
ATOM 570 O O . ALA A 1 72 ? 12.904 1.047 -23.929 1.00 92.56 72 ALA A O 1
ATOM 571 N N . TYR A 1 73 ? 11.894 0.916 -21.928 1.00 94.62 73 TYR A N 1
ATOM 572 C CA . TYR A 1 73 ? 13.093 0.550 -21.159 1.00 94.62 73 TYR A CA 1
ATOM 573 C C . TYR A 1 73 ? 13.370 -0.957 -21.107 1.00 94.62 73 TYR A C 1
ATOM 575 O O . TYR A 1 73 ? 14.447 -1.362 -20.679 1.00 94.62 73 TYR A O 1
ATOM 583 N N . VAL A 1 74 ? 12.414 -1.802 -21.512 1.00 94.69 74 VAL A N 1
ATOM 584 C CA . VAL A 1 74 ? 12.545 -3.269 -21.427 1.00 94.69 74 VAL A CA 1
ATOM 585 C C . VAL A 1 74 ? 13.764 -3.817 -22.182 1.00 94.69 74 VAL A C 1
ATOM 587 O O . VAL A 1 74 ? 14.438 -4.680 -21.614 1.00 94.69 74 VAL A O 1
ATOM 590 N N . PRO A 1 75 ? 14.081 -3.374 -23.418 1.00 94.44 75 PRO A N 1
ATOM 591 C CA . PRO A 1 75 ? 15.258 -3.866 -24.129 1.00 94.44 75 PRO A CA 1
ATOM 592 C C . PRO A 1 75 ? 16.553 -3.621 -23.349 1.00 94.44 75 PRO A C 1
ATOM 594 O O . PRO A 1 75 ? 17.308 -4.561 -23.121 1.00 94.44 75 PRO A O 1
ATOM 597 N N . GLU A 1 76 ? 16.763 -2.397 -22.864 1.00 93.31 76 GLU A N 1
ATOM 598 C CA . GLU A 1 76 ? 17.947 -2.029 -22.090 1.00 93.31 76 GLU A CA 1
ATOM 599 C C . GLU A 1 76 ? 17.960 -2.705 -20.711 1.00 93.31 76 GLU A C 1
ATOM 601 O O . GLU A 1 76 ? 19.009 -3.136 -20.244 1.00 93.31 76 GLU A O 1
ATOM 606 N N . LEU A 1 77 ? 16.804 -2.870 -20.060 1.00 94.19 77 LEU A N 1
ATOM 607 C CA . LEU A 1 77 ? 16.711 -3.536 -18.756 1.00 94.19 77 LEU A CA 1
ATOM 608 C C . LEU A 1 77 ? 17.170 -4.997 -18.836 1.00 94.19 77 LEU A C 1
ATOM 610 O O . LEU A 1 77 ? 17.862 -5.486 -17.940 1.00 94.19 77 LEU A O 1
ATOM 614 N N . ARG A 1 78 ? 16.852 -5.675 -19.944 1.00 93.25 78 ARG A N 1
ATOM 615 C CA . ARG A 1 78 ? 17.315 -7.041 -20.224 1.00 93.25 78 ARG A CA 1
ATOM 616 C C . ARG A 1 78 ? 18.825 -7.142 -20.408 1.00 93.25 78 ARG A C 1
ATOM 618 O O . ARG A 1 78 ? 19.332 -8.258 -20.368 1.00 93.25 78 ARG A O 1
ATOM 625 N N . GLU A 1 79 ? 19.557 -6.047 -20.593 1.00 92.12 79 GLU A N 1
ATOM 626 C CA . GLU A 1 79 ? 21.026 -6.071 -20.588 1.00 92.12 79 GLU A CA 1
ATOM 627 C C . GLU A 1 79 ? 21.589 -6.178 -19.164 1.00 92.12 79 GLU A C 1
ATOM 629 O O . GLU A 1 79 ? 22.651 -6.765 -18.969 1.00 92.12 79 GLU A O 1
ATOM 634 N N . PHE A 1 80 ? 20.875 -5.646 -18.167 1.00 92.88 80 PHE A N 1
ATOM 635 C CA . PHE A 1 80 ? 21.331 -5.575 -16.776 1.00 92.88 80 PHE A CA 1
ATOM 636 C C . PHE A 1 80 ? 20.888 -6.776 -15.932 1.00 92.88 80 PHE A C 1
ATOM 638 O O . PHE A 1 80 ? 21.652 -7.250 -15.088 1.00 92.88 80 PHE A O 1
ATOM 645 N N . ILE A 1 81 ? 19.672 -7.284 -16.158 1.00 93.44 81 ILE A N 1
ATOM 646 C CA . ILE A 1 81 ? 19.075 -8.358 -15.351 1.00 93.44 81 ILE A CA 1
ATOM 647 C C . ILE A 1 81 ? 18.474 -9.467 -16.210 1.00 93.44 81 ILE A C 1
ATOM 649 O O . ILE A 1 81 ? 18.002 -9.244 -17.327 1.00 93.44 81 ILE A O 1
ATOM 653 N N . ASP A 1 82 ? 18.527 -10.690 -15.692 1.00 94.62 82 ASP A N 1
ATOM 654 C CA . ASP A 1 82 ? 17.874 -11.872 -16.245 1.00 94.62 82 ASP A CA 1
ATOM 655 C C . ASP A 1 82 ? 16.612 -12.165 -15.431 1.00 94.62 82 ASP A C 1
ATOM 657 O O . ASP A 1 82 ? 16.684 -12.606 -14.287 1.00 94.62 82 ASP A O 1
ATOM 661 N N . ALA A 1 83 ? 15.449 -11.847 -15.990 1.00 95.19 83 ALA A N 1
ATOM 662 C CA . ALA A 1 83 ? 14.170 -11.985 -15.310 1.00 95.19 83 ALA A CA 1
ATOM 663 C C . ALA A 1 83 ? 13.044 -12.210 -16.323 1.00 95.19 83 ALA A C 1
ATOM 665 O O . ALA A 1 83 ? 13.131 -11.785 -17.481 1.00 95.19 83 ALA A O 1
ATOM 666 N N . ASP A 1 84 ? 11.949 -12.809 -15.862 1.00 96.75 84 ASP A N 1
ATOM 667 C CA . ASP A 1 84 ? 10.682 -12.818 -16.593 1.00 96.75 84 ASP A CA 1
ATOM 668 C C . ASP A 1 84 ? 10.041 -11.422 -16.509 1.00 96.75 84 ASP A C 1
ATOM 670 O O . ASP A 1 84 ? 9.299 -11.109 -15.576 1.00 96.75 84 ASP A O 1
ATOM 674 N N . ILE A 1 85 ? 10.409 -10.548 -17.451 1.00 96.50 85 ILE A N 1
ATOM 675 C CA . ILE A 1 85 ? 9.910 -9.170 -17.531 1.00 96.50 85 ILE A CA 1
ATOM 676 C C . ILE A 1 85 ? 8.624 -9.143 -1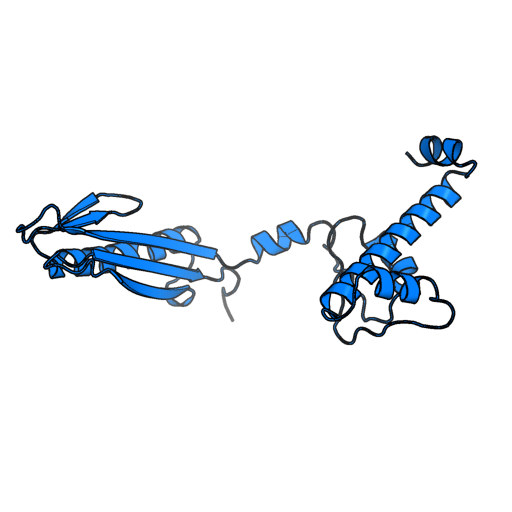8.356 1.00 96.50 85 ILE A C 1
ATOM 678 O O . ILE A 1 85 ? 8.650 -9.381 -19.570 1.00 96.50 85 ILE A O 1
ATOM 682 N N . ARG A 1 86 ? 7.521 -8.766 -17.707 1.00 95.56 86 ARG A N 1
ATOM 683 C CA . ARG A 1 86 ? 6.179 -8.695 -18.291 1.00 95.56 86 ARG A CA 1
ATOM 684 C C . ARG A 1 86 ? 5.699 -7.249 -18.353 1.00 95.56 86 ARG A C 1
ATOM 686 O O . ARG A 1 86 ? 5.781 -6.516 -17.371 1.00 95.56 86 ARG A O 1
ATOM 693 N N . VAL A 1 87 ? 5.156 -6.855 -19.501 1.00 94.75 87 VAL A N 1
ATOM 694 C CA . VAL A 1 87 ? 4.472 -5.567 -19.684 1.00 94.75 87 VAL A CA 1
ATOM 695 C C . VAL A 1 87 ? 3.003 -5.872 -19.978 1.00 94.75 87 VAL A C 1
ATOM 697 O O . VAL A 1 87 ? 2.722 -6.401 -21.055 1.00 94.75 87 VAL A O 1
ATOM 700 N N . PRO A 1 88 ? 2.078 -5.604 -19.042 1.00 91.31 88 PRO A N 1
ATOM 701 C CA . PRO A 1 88 ? 0.649 -5.797 -19.271 1.00 91.31 88 PRO A CA 1
ATOM 702 C C . PRO A 1 88 ? 0.109 -4.907 -20.400 1.00 91.31 88 PRO A C 1
ATOM 704 O O . PRO A 1 88 ? 0.675 -3.851 -20.692 1.00 91.31 88 PRO A O 1
ATOM 707 N N . GLU A 1 89 ? -1.018 -5.303 -20.997 1.00 88.12 89 GLU A N 1
ATOM 708 C CA . GLU A 1 89 ? -1.687 -4.552 -22.071 1.00 88.12 89 GLU A CA 1
ATOM 709 C C . GLU A 1 89 ? -1.945 -3.092 -21.658 1.00 88.12 89 GLU A C 1
ATOM 711 O O . GLU A 1 89 ? -1.403 -2.171 -22.266 1.00 88.12 89 GLU A O 1
ATOM 716 N N . PHE A 1 90 ? -2.625 -2.889 -20.526 1.00 87.81 90 PHE A N 1
ATOM 717 C CA . PHE A 1 90 ? -2.978 -1.571 -19.981 1.00 87.81 90 PHE A CA 1
ATOM 718 C C . PHE A 1 90 ? -1.922 -0.986 -19.025 1.00 87.81 90 PHE A C 1
ATOM 720 O O . PHE A 1 90 ? -2.256 -0.287 -18.067 1.00 87.81 90 PHE A O 1
ATOM 727 N N . HIS A 1 91 ? -0.635 -1.280 -19.244 1.00 88.12 91 HIS A N 1
ATOM 728 C CA . HIS A 1 91 ? 0.456 -0.836 -18.362 1.00 88.12 91 HIS A CA 1
ATOM 729 C C . HIS A 1 91 ? 0.457 0.678 -18.101 1.00 88.12 91 HIS A C 1
ATOM 731 O O . HIS A 1 91 ? 0.764 1.101 -16.991 1.00 88.12 91 HIS A O 1
ATOM 737 N N . GLU A 1 92 ? 0.095 1.493 -19.090 1.00 87.88 92 GLU A N 1
ATOM 738 C CA . GLU A 1 92 ? 0.064 2.959 -19.001 1.00 87.88 92 GLU A CA 1
ATOM 739 C C . GLU A 1 92 ? -0.885 3.500 -17.923 1.00 87.88 92 GLU A C 1
ATOM 741 O O . GLU A 1 92 ? -0.592 4.528 -17.314 1.00 87.88 92 GLU A O 1
ATOM 746 N N . VAL A 1 93 ? -1.958 2.768 -17.617 1.00 87.06 93 VAL A N 1
ATOM 747 C CA . VAL A 1 93 ? -2.950 3.113 -16.588 1.00 87.06 93 VAL A CA 1
ATOM 748 C C . VAL A 1 93 ? -2.919 2.145 -15.405 1.00 87.06 93 VAL A C 1
ATOM 750 O O . VAL A 1 93 ? -3.873 2.085 -14.634 1.00 87.06 93 VAL A O 1
ATOM 753 N N . GLY A 1 94 ? -1.819 1.406 -15.215 1.00 82.25 94 GLY A N 1
ATOM 754 C CA . GLY A 1 94 ? -1.706 0.375 -14.176 1.00 82.25 94 GLY A CA 1
ATOM 755 C C . GLY A 1 94 ? -2.064 0.869 -12.767 1.00 82.25 94 GLY A C 1
ATOM 756 O O . GLY A 1 94 ? -2.752 0.168 -12.031 1.00 82.25 94 GLY A O 1
ATOM 757 N N . ASN A 1 95 ? -1.693 2.106 -12.421 1.00 83.50 95 ASN A N 1
ATOM 758 C CA . ASN A 1 95 ? -2.066 2.709 -11.136 1.00 83.50 95 ASN A CA 1
ATOM 759 C C . ASN A 1 95 ? -3.583 2.932 -11.006 1.00 83.50 95 ASN A C 1
ATOM 761 O O . ASN A 1 95 ? -4.152 2.652 -9.956 1.00 83.50 95 ASN A O 1
ATOM 765 N N . ALA A 1 96 ? -4.243 3.409 -12.066 1.00 84.06 96 ALA A N 1
ATOM 766 C CA . ALA A 1 96 ? -5.690 3.625 -12.067 1.00 84.06 96 ALA A CA 1
ATOM 767 C C . ALA A 1 96 ? -6.453 2.293 -12.043 1.00 84.06 96 ALA A C 1
ATOM 769 O O . ALA A 1 96 ? -7.407 2.141 -11.285 1.00 84.06 96 ALA A O 1
ATOM 770 N N . ALA A 1 97 ? -5.983 1.303 -12.806 1.00 81.31 97 ALA A N 1
ATOM 771 C CA . ALA A 1 97 ? -6.519 -0.052 -12.769 1.00 81.31 97 ALA A CA 1
ATOM 772 C C . ALA A 1 97 ? -6.385 -0.673 -11.368 1.00 81.31 97 ALA A C 1
ATOM 774 O O . ALA A 1 97 ? -7.335 -1.272 -10.876 1.00 81.31 97 ALA A O 1
ATOM 775 N N . GLY A 1 98 ? -5.245 -0.480 -10.696 1.00 77.00 98 GLY A N 1
ATOM 776 C CA . GLY A 1 98 ? -5.036 -0.933 -9.319 1.00 77.00 98 GLY A CA 1
ATOM 777 C C . GLY A 1 98 ? -5.946 -0.238 -8.303 1.00 77.00 98 GLY A C 1
ATOM 778 O O . GLY A 1 98 ? -6.443 -0.893 -7.393 1.00 77.00 98 GLY A O 1
ATOM 779 N N . ALA A 1 99 ? -6.207 1.060 -8.475 1.00 79.44 99 ALA A N 1
ATOM 780 C CA . ALA A 1 99 ? -7.149 1.793 -7.630 1.00 79.44 99 ALA A CA 1
ATOM 781 C C . ALA A 1 99 ? -8.591 1.285 -7.796 1.00 79.44 99 ALA A C 1
ATOM 783 O O . ALA A 1 99 ? -9.301 1.143 -6.807 1.00 79.44 99 ALA A O 1
ATOM 784 N N . LEU A 1 100 ? -9.005 0.972 -9.028 1.00 76.75 100 LEU A N 1
ATOM 785 C CA . LEU A 1 100 ? -10.337 0.437 -9.319 1.00 76.75 100 LEU A CA 1
ATOM 786 C C . LEU A 1 100 ? -10.505 -1.017 -8.855 1.00 76.75 100 LEU A C 1
ATOM 788 O O . LEU A 1 100 ? -11.545 -1.375 -8.316 1.00 76.75 100 LEU A O 1
ATOM 792 N N . ALA A 1 101 ? -9.492 -1.858 -9.073 1.00 75.25 101 ALA A N 1
ATOM 793 C CA . ALA A 1 101 ? -9.521 -3.276 -8.711 1.00 75.25 101 ALA A CA 1
ATOM 794 C C . ALA A 1 101 ? -9.198 -3.540 -7.229 1.00 75.25 101 ALA A C 1
ATOM 796 O O . ALA A 1 101 ? -9.166 -4.693 -6.793 1.00 75.25 101 ALA A O 1
ATOM 797 N N . GLY A 1 102 ? -8.909 -2.485 -6.465 1.00 78.31 102 GLY A N 1
ATOM 798 C CA . GLY A 1 102 ? -8.594 -2.568 -5.048 1.00 78.31 102 GLY A CA 1
ATOM 799 C C . GLY A 1 102 ? -9.791 -3.003 -4.205 1.00 78.31 102 GLY A C 1
ATOM 800 O O . GLY A 1 102 ? -10.951 -2.854 -4.583 1.00 78.31 102 GLY A O 1
ATOM 801 N N . ASN A 1 103 ? -9.500 -3.529 -3.016 1.00 86.00 103 ASN A N 1
ATOM 802 C CA . ASN A 1 103 ? -10.541 -3.721 -2.014 1.00 86.00 103 ASN A CA 1
ATOM 803 C C . ASN A 1 103 ? -11.047 -2.351 -1.535 1.00 86.00 103 ASN A C 1
ATOM 805 O O . ASN A 1 103 ? -10.247 -1.435 -1.324 1.00 86.00 103 ASN A O 1
ATOM 809 N N . ILE A 1 104 ? -12.348 -2.240 -1.285 1.00 89.19 104 ILE A N 1
ATOM 810 C CA . ILE A 1 104 ? -12.914 -1.137 -0.511 1.00 89.19 104 ILE A CA 1
ATOM 811 C C . ILE A 1 104 ? -12.514 -1.358 0.947 1.00 89.19 104 ILE A C 1
ATOM 813 O O . ILE A 1 104 ? -12.753 -2.426 1.514 1.00 89.19 104 ILE A O 1
ATOM 817 N N . VAL A 1 105 ? -11.865 -0.363 1.549 1.00 92.25 105 VAL A N 1
ATOM 818 C CA . VAL A 1 105 ? -11.380 -0.430 2.931 1.00 92.25 105 VAL A CA 1
ATOM 819 C C . VAL A 1 105 ? -11.970 0.729 3.722 1.00 92.25 105 VAL A C 1
ATOM 821 O O . VAL A 1 105 ? -11.721 1.888 3.395 1.00 92.25 105 VAL A O 1
ATOM 824 N N . LYS A 1 106 ? -12.690 0.421 4.802 1.00 94.88 106 LYS A N 1
ATOM 825 C CA . LYS A 1 106 ? -13.188 1.405 5.769 1.00 94.88 106 LYS A CA 1
ATOM 826 C C . LYS A 1 106 ? -12.542 1.155 7.118 1.00 94.88 106 LYS A C 1
ATOM 828 O O . LYS A 1 106 ? -12.564 0.039 7.631 1.00 94.88 106 LYS A O 1
ATOM 833 N N . ARG A 1 107 ? -11.981 2.212 7.699 1.00 96.62 107 ARG A N 1
ATOM 834 C CA . ARG A 1 107 ? -11.513 2.230 9.082 1.00 96.62 107 ARG A CA 1
ATOM 835 C C . ARG A 1 107 ? -12.298 3.285 9.844 1.00 96.62 107 ARG A C 1
ATOM 837 O O . ARG A 1 107 ? -12.381 4.419 9.372 1.00 96.62 107 ARG A O 1
ATOM 844 N N . SER A 1 108 ? -12.813 2.910 11.006 1.00 97.50 108 SER A N 1
ATOM 845 C CA . SER A 1 108 ? -13.480 3.825 11.932 1.00 97.50 108 SER A CA 1
ATOM 846 C C . SER A 1 108 ? -12.950 3.605 13.345 1.00 97.50 108 SER A C 1
ATOM 848 O O . SER A 1 108 ? -12.538 2.502 13.712 1.00 97.50 108 SER A O 1
ATOM 850 N N . GLU A 1 109 ? -12.921 4.680 14.126 1.00 97.81 109 GLU A N 1
ATOM 851 C CA . GLU A 1 109 ? -12.493 4.679 15.522 1.00 97.81 109 GLU A CA 1
ATOM 852 C C . GLU A 1 109 ? -13.611 5.263 16.384 1.00 97.81 109 GLU A C 1
ATOM 854 O O . GLU A 1 109 ? -14.201 6.286 16.031 1.00 97.81 109 GLU A O 1
ATOM 859 N N . ILE A 1 110 ? -13.884 4.614 17.515 1.00 98.12 110 ILE A N 1
ATOM 860 C CA . ILE A 1 110 ? -14.778 5.128 18.550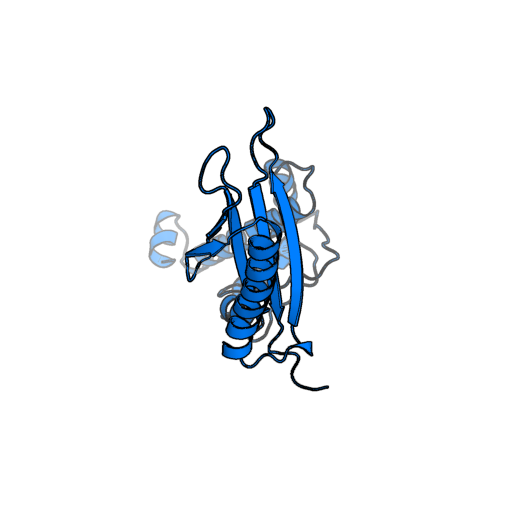 1.00 98.12 110 ILE A CA 1
ATOM 861 C C . ILE A 1 110 ? -14.014 5.184 19.870 1.00 98.12 110 ILE A C 1
ATOM 863 O O . ILE A 1 110 ? -13.440 4.187 20.313 1.00 98.12 110 ILE A O 1
ATOM 867 N N . LEU A 1 111 ? -14.013 6.357 20.498 1.00 97.25 111 LEU A N 1
ATOM 868 C CA . LEU A 1 111 ? -13.387 6.594 21.794 1.00 97.25 111 LEU A CA 1
ATOM 869 C C . LEU A 1 111 ? -14.454 6.673 22.883 1.00 97.25 111 LEU A C 1
ATOM 871 O O . LEU A 1 111 ? -15.301 7.565 22.874 1.00 97.25 111 LEU A O 1
ATOM 875 N N . ILE A 1 112 ? -14.360 5.774 23.852 1.00 96.19 112 ILE A N 1
ATOM 876 C CA . ILE A 1 112 ? -15.193 5.725 25.048 1.00 96.19 112 ILE A CA 1
ATOM 877 C C . ILE A 1 112 ? -14.357 6.217 26.223 1.00 96.19 112 ILE A C 1
ATOM 879 O O . ILE A 1 112 ? -13.313 5.642 26.538 1.00 96.19 112 ILE A O 1
ATOM 883 N N . ARG A 1 113 ? -14.809 7.283 26.884 1.00 93.62 113 ARG A N 1
ATOM 884 C CA . ARG A 1 113 ? -14.110 7.844 28.045 1.00 93.62 113 ARG A CA 1
ATOM 885 C C . ARG A 1 113 ? -15.075 8.393 29.095 1.00 93.62 113 ARG A C 1
ATOM 887 O O . ARG A 1 113 ? -16.144 8.869 28.714 1.00 93.62 113 ARG A O 1
ATOM 894 N N . PRO A 1 114 ? -14.717 8.375 30.385 1.00 91.88 114 PRO A N 1
ATOM 895 C CA . PRO A 1 114 ? -15.560 8.942 31.432 1.00 91.88 114 PRO A CA 1
ATOM 896 C C . PRO A 1 114 ? -15.750 10.452 31.233 1.00 91.88 114 PRO A C 1
ATOM 898 O O . PRO A 1 114 ? -14.856 11.139 30.730 1.00 91.88 114 PRO A O 1
ATOM 901 N N . ILE A 1 115 ? -16.913 10.978 31.629 1.00 90.94 115 ILE A N 1
ATOM 902 C CA . ILE A 1 115 ? -17.196 12.425 31.557 1.00 90.94 115 ILE A CA 1
ATOM 903 C C . ILE A 1 115 ? -16.339 13.196 32.564 1.00 90.94 115 ILE A C 1
ATOM 905 O O . ILE A 1 115 ? -15.837 14.281 32.267 1.00 90.94 115 ILE A O 1
ATOM 909 N N . GLY A 1 116 ? -16.156 12.626 33.751 1.00 84.06 116 GLY A N 1
ATOM 910 C CA . GLY A 1 116 ? -15.336 13.194 34.805 1.00 84.06 116 GLY A CA 1
ATOM 911 C C . GLY A 1 116 ? -15.071 12.189 35.916 1.00 84.06 116 GLY A C 1
ATOM 912 O O . GLY A 1 116 ? -15.666 11.116 35.980 1.00 84.06 116 GLY A O 1
ATOM 913 N N . SER A 1 117 ? -14.155 12.537 36.814 1.00 78.75 117 SER A N 1
ATOM 914 C CA . SER A 1 117 ? -13.816 11.681 37.949 1.00 78.75 117 SER A CA 1
ATOM 915 C C . SER A 1 117 ? -15.026 11.467 38.863 1.00 78.75 117 SER A C 1
ATOM 917 O O . SER A 1 117 ? -15.623 12.430 39.338 1.00 78.75 117 SER A O 1
ATOM 919 N N . GLY A 1 118 ? -15.358 10.203 39.139 1.00 76.69 118 GLY A N 1
ATOM 920 C CA . GLY A 1 118 ? -16.434 9.826 40.062 1.00 76.69 118 GLY A CA 1
ATOM 921 C C . GLY A 1 118 ? -17.835 9.768 39.446 1.00 76.69 118 GLY A C 1
ATOM 922 O O . GLY A 1 118 ? -18.788 9.515 40.176 1.00 76.69 118 GLY A O 1
ATOM 923 N N . THR A 1 119 ? -17.981 9.972 38.133 1.00 83.88 119 THR A N 1
ATOM 924 C CA . THR A 1 119 ? -19.267 9.824 37.427 1.00 83.88 119 THR A CA 1
ATOM 925 C C . THR A 1 119 ? -19.408 8.423 36.853 1.00 83.88 119 THR A C 1
ATOM 927 O O . THR A 1 119 ? -18.440 7.911 36.311 1.00 83.88 119 THR A O 1
ATOM 930 N N . GLU A 1 120 ? -20.586 7.808 36.864 1.00 87.12 120 GLU A N 1
ATOM 931 C CA . GLU A 1 120 ? -20.774 6.547 36.119 1.00 87.12 120 GLU A CA 1
ATOM 932 C C . GLU A 1 120 ? -20.896 6.770 34.607 1.00 87.12 120 GLU A C 1
ATOM 934 O O . GLU A 1 120 ? -20.686 5.839 33.840 1.00 87.12 120 GLU A O 1
ATOM 939 N N . GLN A 1 121 ? -21.146 8.010 34.182 1.00 93.19 121 GLN A N 1
ATOM 940 C CA . GLN A 1 121 ? -21.416 8.362 32.795 1.00 93.19 121 GLN A CA 1
ATOM 941 C C . GLN A 1 121 ? -20.157 8.416 31.921 1.00 93.19 121 GLN A C 1
ATOM 943 O O . GLN A 1 121 ? -19.078 8.846 32.345 1.00 93.19 121 GLN A O 1
ATOM 948 N N . TYR A 1 122 ? -20.334 8.065 30.648 1.00 95.06 122 TYR A N 1
ATOM 949 C CA . TYR A 1 122 ? -19.282 8.040 29.636 1.00 95.06 122 TYR A CA 1
ATOM 950 C C . TYR A 1 122 ? -19.677 8.844 28.401 1.00 95.06 122 TYR A C 1
ATOM 952 O O . TYR A 1 122 ? -20.836 8.900 27.995 1.00 95.06 122 TYR A O 1
ATOM 960 N N . HIS A 1 123 ? -18.680 9.443 27.760 1.00 96.12 123 HIS A N 1
ATOM 961 C CA . HIS A 1 123 ? -18.790 9.908 26.390 1.00 96.12 123 HIS A CA 1
ATOM 962 C C . HIS A 1 123 ? -18.362 8.821 25.420 1.00 96.12 123 HIS A C 1
ATOM 964 O O . HIS A 1 123 ? -17.286 8.245 25.571 1.00 96.12 123 HIS A O 1
ATOM 970 N N . VAL A 1 124 ? -19.174 8.631 24.385 1.00 97.25 124 VAL A N 1
ATOM 971 C CA . VAL A 1 124 ? -18.829 7.861 23.193 1.00 97.25 124 VAL A CA 1
ATOM 972 C C . VAL A 1 124 ? -18.606 8.853 22.059 1.00 97.25 124 VAL A C 1
ATOM 974 O O . VAL A 1 124 ? -19.543 9.528 21.636 1.00 97.25 124 VAL A O 1
ATOM 977 N N . PHE A 1 125 ? -17.364 8.987 21.603 1.00 97.12 125 PHE A N 1
ATOM 978 C CA . PHE A 1 125 ? -16.973 9.856 20.497 1.00 97.12 125 PHE A CA 1
ATOM 979 C C . PHE A 1 125 ? -16.748 9.024 19.239 1.00 97.12 125 PHE A C 1
ATOM 981 O O . PHE A 1 125 ? -15.935 8.103 19.254 1.00 97.12 125 PHE A O 1
ATOM 988 N N . SER A 1 126 ? -17.426 9.380 18.154 1.00 95.88 126 SER A N 1
ATOM 989 C CA . SER A 1 126 ? -17.259 8.779 16.830 1.00 95.88 126 SER A CA 1
ATOM 990 C C . SER A 1 126 ? -17.003 9.857 15.772 1.00 95.88 126 SER A C 1
ATOM 992 O O . SER A 1 126 ? -16.978 11.051 16.075 1.00 95.88 126 SER A O 1
ATOM 994 N N . GLU A 1 127 ? -16.844 9.441 14.516 1.00 92.44 127 GLU A N 1
ATOM 995 C CA . GLU A 1 127 ? -16.730 10.358 13.375 1.00 92.44 127 GLU A CA 1
ATOM 996 C C . GLU A 1 127 ? -18.048 11.070 13.011 1.00 92.44 127 GLU A C 1
ATOM 998 O O . GLU A 1 127 ? -18.010 12.085 12.319 1.00 92.44 127 GLU A O 1
ATOM 1003 N N . VAL A 1 128 ? -19.201 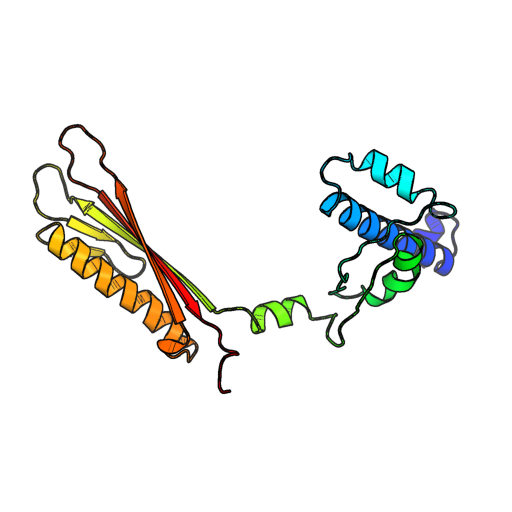10.567 13.472 1.00 94.81 128 VAL A N 1
ATOM 1004 C CA . VAL A 1 128 ? -20.527 11.118 13.128 1.00 94.81 128 VAL A CA 1
ATOM 1005 C C . VAL A 1 128 ? -21.197 11.847 14.285 1.00 94.81 128 VAL A C 1
ATOM 1007 O O . VAL A 1 128 ? -21.932 12.807 14.069 1.00 94.81 128 VAL A O 1
ATOM 1010 N N . GLU A 1 129 ? -20.950 11.413 15.518 1.00 94.00 129 GLU A N 1
ATOM 1011 C CA . GLU A 1 129 ? -21.634 11.955 16.685 1.00 94.00 129 GLU A CA 1
ATOM 1012 C C . GLU A 1 129 ? -20.874 11.733 17.993 1.00 94.00 129 GLU A C 1
ATOM 1014 O O . GLU A 1 129 ? -19.947 10.918 18.098 1.00 94.00 129 GLU A O 1
ATOM 1019 N N . ARG A 1 130 ? -21.342 12.445 19.020 1.00 95.88 130 ARG A N 1
ATOM 1020 C CA . ARG A 1 130 ? -21.000 12.215 20.419 1.00 95.88 130 ARG A CA 1
ATOM 1021 C C . ARG A 1 130 ? -22.267 11.846 21.181 1.00 95.88 130 ARG A C 1
ATOM 1023 O O . ARG A 1 130 ? -23.200 12.646 21.217 1.00 95.88 130 ARG A O 1
ATOM 1030 N N . LYS A 1 131 ? -22.249 10.708 21.874 1.00 96.12 131 LYS A N 1
ATOM 1031 C CA . LYS A 1 131 ? -23.310 10.286 22.800 1.00 96.12 131 LYS A CA 1
ATOM 1032 C C . LYS A 1 131 ? -22.831 10.358 24.254 1.00 96.12 131 LYS A C 1
ATOM 1034 O O . LYS A 1 131 ? -21.643 10.191 24.540 1.00 96.12 131 LYS A O 1
ATOM 1039 N N . VAL A 1 132 ? -23.759 10.632 25.168 1.00 96.62 132 VAL A N 1
ATOM 1040 C CA . VAL A 1 132 ? -23.600 10.396 26.609 1.00 96.62 132 VAL A CA 1
ATOM 1041 C C . VAL A 1 132 ? -24.297 9.082 26.945 1.00 96.62 132 VAL A C 1
ATOM 1043 O O . VAL A 1 132 ? -25.466 8.924 26.606 1.00 96.62 132 VAL A O 1
ATOM 1046 N N . ALA A 1 133 ? -23.570 8.159 27.563 1.00 95.94 133 ALA A N 1
ATOM 1047 C CA . ALA A 1 133 ? -24.088 6.904 28.093 1.00 95.94 133 ALA A CA 1
ATOM 1048 C C . ALA A 1 133 ? -24.065 6.957 29.623 1.00 95.94 133 ALA A C 1
ATOM 1050 O O . ALA A 1 133 ? -23.158 7.562 30.206 1.00 95.94 133 ALA A O 1
ATOM 1051 N N . ASP A 1 134 ? -25.037 6.324 30.269 1.00 94.00 134 ASP A N 1
ATOM 1052 C CA . ASP A 1 134 ? -25.210 6.394 31.719 1.00 94.00 134 ASP A CA 1
ATOM 1053 C C . ASP A 1 134 ? -24.185 5.550 32.475 1.00 94.00 134 ASP A C 1
ATOM 1055 O O . ASP A 1 134 ? -23.839 5.864 33.613 1.00 94.00 134 ASP A O 1
ATOM 1059 N N . ASN A 1 135 ? -23.668 4.502 31.832 1.00 93.38 135 ASN A N 1
ATOM 1060 C CA . ASN A 1 135 ? -22.639 3.630 32.380 1.00 93.38 135 ASN A CA 1
ATOM 1061 C C . ASN A 1 135 ? -21.696 3.092 31.290 1.00 93.38 135 ASN A C 1
ATOM 1063 O O . ASN A 1 135 ? -21.936 3.235 30.090 1.00 93.38 135 ASN A O 1
ATOM 1067 N N . TYR A 1 136 ? -20.605 2.455 31.721 1.00 92.38 136 TYR A N 1
ATOM 1068 C CA . TYR A 1 136 ? -19.589 1.906 30.820 1.00 92.38 136 TYR A CA 1
ATOM 1069 C C . TYR A 1 136 ? -20.127 0.813 29.885 1.00 92.38 136 TYR A C 1
ATOM 1071 O O . TYR A 1 136 ? -19.747 0.785 28.718 1.00 92.38 136 TYR A O 1
ATOM 1079 N N . LEU A 1 137 ? -20.999 -0.078 30.375 1.00 93.94 137 LEU A N 1
ATOM 1080 C CA . LEU A 1 137 ? -21.553 -1.164 29.558 1.00 93.94 137 LEU A CA 1
ATOM 1081 C C . LEU A 1 137 ? -22.402 -0.594 28.422 1.00 93.94 137 LEU A C 1
ATOM 1083 O O . LEU A 1 137 ? -22.159 -0.922 27.268 1.00 93.94 137 LEU A O 1
ATOM 1087 N N . GLU A 1 138 ? -23.292 0.351 28.732 1.00 96.06 138 GLU A N 1
ATOM 1088 C CA . GLU A 1 138 ? -24.093 1.040 27.717 1.00 96.06 138 GLU A CA 1
ATOM 1089 C C . GLU A 1 138 ? -23.209 1.781 26.699 1.00 96.06 138 GLU A C 1
ATOM 1091 O O . GLU A 1 138 ? -23.494 1.785 25.502 1.00 96.06 138 GLU A O 1
ATOM 1096 N N . ALA A 1 139 ? -22.110 2.391 27.152 1.00 96.00 139 ALA A N 1
ATOM 1097 C CA . ALA A 1 139 ? -21.170 3.081 26.274 1.00 96.00 139 ALA A CA 1
ATOM 1098 C C . ALA A 1 139 ? -20.480 2.125 25.288 1.00 96.00 1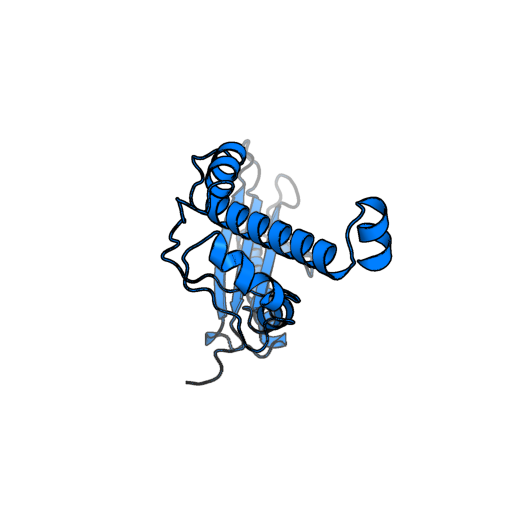39 ALA A C 1
ATOM 1100 O O . ALA A 1 139 ? -20.302 2.470 24.118 1.00 96.00 139 ALA A O 1
ATOM 1101 N N . VAL A 1 140 ? -20.089 0.937 25.762 1.00 95.88 140 VAL A N 1
ATOM 1102 C CA . VAL A 1 140 ? -19.467 -0.107 24.942 1.00 95.88 140 VAL A CA 1
ATOM 1103 C C . VAL A 1 140 ? -20.478 -0.706 23.978 1.00 95.88 140 VAL A C 1
ATOM 1105 O O . VAL A 1 140 ? -20.188 -0.725 22.787 1.00 95.88 140 VAL A O 1
ATOM 1108 N N . ASP A 1 141 ? -21.655 -1.116 24.449 1.00 97.12 141 ASP A N 1
ATOM 1109 C CA . ASP A 1 141 ? -22.701 -1.703 23.604 1.00 97.12 141 ASP A CA 1
ATOM 1110 C C . ASP A 1 141 ? -23.088 -0.738 22.478 1.00 97.12 141 ASP A C 1
ATOM 1112 O O . ASP A 1 141 ? -23.043 -1.096 21.300 1.00 97.12 141 ASP A O 1
ATOM 1116 N N . TYR A 1 142 ? -23.319 0.534 22.819 1.00 97.19 142 TYR A N 1
ATOM 1117 C CA . TYR A 1 142 ? -23.580 1.572 21.827 1.00 97.19 142 TYR A CA 1
ATOM 1118 C C . TYR A 1 142 ? -22.422 1.752 20.840 1.00 97.19 142 TYR A C 1
ATOM 1120 O O . TYR A 1 142 ? -22.634 1.885 19.636 1.00 97.19 142 TYR A O 1
ATOM 1128 N N . GLY A 1 143 ? -21.184 1.775 21.339 1.00 97.19 143 GLY A N 1
ATOM 1129 C CA . GLY A 1 143 ? -19.998 1.903 20.501 1.00 97.19 143 GLY A CA 1
ATOM 1130 C C . GLY A 1 143 ? -19.828 0.728 19.534 1.00 97.19 143 GLY A C 1
ATOM 1131 O O . GLY A 1 143 ? -19.428 0.942 18.393 1.00 97.19 143 GLY A O 1
ATOM 1132 N N . LEU A 1 144 ? -20.147 -0.496 19.957 1.00 97.56 144 LEU A N 1
ATOM 1133 C CA . LEU A 1 144 ? -20.081 -1.696 19.120 1.00 97.56 144 LEU A CA 1
ATOM 1134 C C . LEU A 1 144 ? -21.134 -1.662 18.008 1.00 97.56 144 LEU A C 1
ATOM 1136 O O . LEU A 1 144 ? -20.784 -1.849 16.842 1.00 97.56 144 LEU A O 1
ATOM 1140 N N . GLU A 1 145 ? -22.386 -1.355 18.350 1.00 97.12 145 GLU A N 1
ATOM 1141 C CA . GLU A 1 145 ? -23.478 -1.220 17.378 1.00 97.12 145 GLU A CA 1
ATOM 1142 C C . GLU A 1 145 ? -23.195 -0.105 16.365 1.00 97.12 145 GLU A C 1
ATOM 1144 O O . GLU A 1 145 ? -23.335 -0.295 15.153 1.00 97.12 145 GLU A O 1
ATOM 1149 N N . LEU A 1 146 ? -22.736 1.054 16.848 1.00 97.62 146 LEU A N 1
ATOM 1150 C CA . LEU A 1 146 ? -22.375 2.175 15.989 1.00 97.62 146 LEU A CA 1
ATOM 1151 C C . LEU A 1 146 ? -21.187 1.828 15.086 1.00 97.62 146 LEU A C 1
ATOM 1153 O O . LEU A 1 146 ? -21.197 2.198 13.915 1.00 97.62 146 LEU A O 1
ATOM 1157 N N . MET A 1 147 ? -20.181 1.107 15.591 1.00 97.81 147 MET A N 1
ATOM 1158 C CA . MET A 1 147 ? -19.044 0.667 14.780 1.00 97.81 147 MET A CA 1
ATOM 1159 C C . MET A 1 147 ? -19.496 -0.239 13.637 1.00 97.81 147 MET A C 1
ATOM 1161 O O . MET A 1 147 ? -19.105 -0.011 12.492 1.00 97.81 147 MET A O 1
ATOM 1165 N N . GLU A 1 148 ? -20.322 -1.246 13.934 1.00 96.31 148 GLU A N 1
ATOM 1166 C CA . GLU A 1 148 ? -20.859 -2.147 12.915 1.00 96.31 148 GLU A CA 1
ATOM 1167 C C . GLU A 1 148 ? -21.615 -1.346 11.848 1.00 96.31 148 GLU A C 1
ATOM 1169 O O . GLU A 1 148 ? -21.315 -1.456 10.657 1.00 96.31 148 GLU A O 1
ATOM 1174 N N . LYS A 1 149 ? -22.520 -0.465 12.280 1.00 95.88 149 LYS A N 1
ATOM 1175 C CA . LYS A 1 149 ? -23.285 0.406 11.388 1.00 95.88 149 LYS A CA 1
ATOM 1176 C C . LYS A 1 149 ? -22.381 1.262 10.494 1.00 95.88 149 LYS A C 1
ATOM 1178 O O . LYS A 1 149 ? -22.554 1.258 9.282 1.00 95.88 149 LYS A O 1
ATOM 1183 N N . LEU A 1 150 ? -21.387 1.952 11.056 1.00 96.38 150 LEU A N 1
ATOM 1184 C CA . LEU A 1 150 ? -20.472 2.814 10.293 1.00 96.38 150 LEU A CA 1
ATOM 1185 C C . LEU A 1 150 ? -19.697 2.050 9.215 1.00 96.38 150 LEU A C 1
ATOM 1187 O O . LEU A 1 150 ? -19.466 2.584 8.128 1.00 96.38 150 LEU A O 1
ATOM 1191 N N . ILE A 1 151 ? -19.275 0.816 9.508 1.00 96.50 151 ILE A N 1
ATOM 1192 C CA . ILE A 1 151 ? -18.583 -0.019 8.528 1.00 96.50 151 ILE A CA 1
ATOM 1193 C C . ILE A 1 151 ? -19.552 -0.492 7.445 1.00 96.50 151 ILE A C 1
ATOM 1195 O O . ILE A 1 151 ? -19.265 -0.299 6.264 1.00 96.50 151 ILE A O 1
ATOM 1199 N N . PHE A 1 152 ? -20.678 -1.102 7.815 1.00 95.06 152 PHE A N 1
ATOM 1200 C CA . PHE A 1 152 ? -21.580 -1.709 6.836 1.00 95.06 152 PHE A CA 1
ATOM 1201 C C . PHE A 1 152 ? -22.336 -0.676 5.997 1.00 95.06 152 PHE A C 1
ATOM 1203 O O . PHE A 1 152 ? -22.414 -0.875 4.790 1.00 95.06 152 PHE A O 1
ATOM 1210 N N . ASP A 1 153 ? -22.779 0.449 6.564 1.00 94.69 153 ASP A N 1
ATOM 1211 C CA . ASP A 1 153 ? -23.413 1.534 5.798 1.00 94.69 153 ASP A CA 1
ATOM 1212 C C . ASP A 1 153 ? -22.440 2.104 4.751 1.00 94.69 153 ASP A C 1
ATOM 1214 O O . ASP A 1 153 ? -22.815 2.390 3.614 1.00 94.69 153 ASP A O 1
ATOM 1218 N N . HIS A 1 154 ? -21.154 2.238 5.105 1.00 93.81 154 HIS A N 1
ATOM 1219 C CA . HIS A 1 154 ? -20.139 2.681 4.152 1.00 93.81 154 HIS A CA 1
ATOM 1220 C C . HIS A 1 154 ? -19.947 1.676 3.013 1.00 93.81 154 HIS A C 1
ATOM 1222 O O . HIS A 1 154 ? -19.814 2.086 1.864 1.00 93.81 154 HIS A O 1
ATOM 1228 N N . MET A 1 155 ? -19.914 0.377 3.322 1.00 92.62 155 MET A N 1
ATOM 1229 C CA . MET A 1 155 ? -19.724 -0.680 2.324 1.00 92.62 155 MET A CA 1
ATOM 1230 C C . MET A 1 155 ? -20.948 -0.861 1.418 1.00 92.62 155 MET A C 1
ATOM 1232 O O . MET A 1 155 ? -20.780 -1.053 0.212 1.00 92.62 155 MET A O 1
ATOM 1236 N N . ASP A 1 156 ? -22.157 -0.736 1.967 1.00 91.81 156 ASP A N 1
ATOM 1237 C CA . ASP A 1 156 ? -23.418 -0.750 1.217 1.00 91.81 156 ASP A CA 1
ATOM 1238 C C . ASP A 1 156 ? -23.474 0.396 0.195 1.00 91.81 156 ASP A C 1
ATOM 1240 O O . ASP A 1 156 ? -23.897 0.202 -0.944 1.00 91.81 156 ASP A O 1
ATOM 1244 N N . GLY A 1 157 ? -22.894 1.557 0.527 1.00 89.44 157 GLY A N 1
ATOM 1245 C CA . GLY A 1 157 ? -22.699 2.666 -0.415 1.00 89.44 157 GLY A CA 1
ATOM 1246 C C . GLY A 1 157 ? -21.875 2.317 -1.668 1.00 89.44 157 GLY A C 1
ATOM 1247 O O . GLY A 1 157 ? -21.958 3.033 -2.666 1.00 89.44 157 GLY A O 1
ATOM 1248 N N . TYR A 1 158 ? -21.118 1.214 -1.647 1.00 87.50 158 TYR A N 1
ATOM 1249 C CA . TYR A 1 158 ? -20.394 0.653 -2.798 1.00 87.50 158 TYR A CA 1
ATOM 1250 C C . TYR A 1 158 ? -21.040 -0.630 -3.355 1.00 87.50 158 TYR A C 1
ATOM 1252 O O . TYR A 1 158 ? -20.435 -1.306 -4.187 1.00 87.50 158 TYR A O 1
ATOM 1260 N N . GLY A 1 159 ? -22.258 -0.970 -2.919 1.00 87.94 159 GLY A N 1
ATOM 1261 C CA . GLY A 1 159 ? -23.018 -2.136 -3.373 1.00 87.94 159 GLY A CA 1
ATOM 1262 C C . GLY A 1 159 ? -22.497 -3.478 -2.853 1.00 87.94 159 GLY A C 1
ATOM 1263 O O . GLY A 1 159 ? -22.759 -4.509 -3.471 1.00 87.94 159 GLY A O 1
ATOM 1264 N N . LEU A 1 160 ? -21.730 -3.481 -1.758 1.00 88.50 160 LEU A N 1
ATOM 1265 C CA . LEU A 1 160 ? -21.173 -4.698 -1.168 1.00 88.50 160 LEU A CA 1
ATOM 1266 C C . LEU A 1 160 ? -22.152 -5.330 -0.174 1.00 88.50 160 LEU A C 1
ATOM 1268 O O . LEU A 1 160 ? -22.588 -4.680 0.774 1.00 88.50 160 LEU A O 1
ATOM 1272 N N . GLN A 1 161 ? -22.428 -6.623 -0.342 1.00 86.94 161 GLN A N 1
ATOM 1273 C CA . GLN A 1 161 ? -23.228 -7.401 0.608 1.00 86.94 161 GLN A CA 1
ATOM 1274 C C . GLN A 1 161 ? -22.396 -7.806 1.835 1.00 86.94 161 GLN A C 1
ATOM 1276 O O . GLN A 1 161 ? -21.165 -7.885 1.763 1.00 86.94 161 GLN A O 1
ATOM 1281 N N . LYS A 1 162 ? -23.055 -8.103 2.967 1.00 84.62 162 LYS A N 1
ATOM 1282 C CA . LYS A 1 162 ? -22.375 -8.443 4.233 1.00 84.62 162 LYS A CA 1
ATOM 1283 C C . LYS A 1 162 ? -21.394 -9.611 4.081 1.00 84.62 162 LYS A C 1
ATOM 1285 O O . LYS A 1 162 ? -20.311 -9.580 4.655 1.00 84.62 162 LYS A O 1
ATOM 1290 N N . GLU A 1 163 ? -21.726 -10.598 3.259 1.00 85.94 163 GLU A N 1
ATOM 1291 C CA . GLU A 1 163 ? -20.933 -11.806 3.006 1.00 85.94 163 GLU A CA 1
ATOM 1292 C C . GLU A 1 163 ? -19.641 -11.512 2.227 1.00 85.94 163 GLU A C 1
ATOM 1294 O O . GLU A 1 163 ? -18.682 -12.286 2.273 1.00 85.94 163 GLU A O 1
ATOM 1299 N N . GLN A 1 164 ? -19.594 -10.382 1.516 1.00 85.00 164 GLN A N 1
ATOM 1300 C CA . GLN A 1 164 ? -18.431 -9.929 0.752 1.00 85.00 164 GLN A CA 1
ATOM 1301 C C . GLN A 1 164 ? -17.463 -9.089 1.599 1.00 85.00 164 GLN A C 1
ATOM 1303 O O . GLN A 1 164 ? -16.406 -8.689 1.101 1.00 85.00 164 GLN A O 1
ATOM 1308 N N . ILE A 1 165 ? -17.803 -8.825 2.864 1.00 90.94 165 ILE A N 1
ATOM 1309 C CA . ILE A 1 165 ? -17.072 -7.927 3.756 1.00 90.94 165 ILE A CA 1
ATOM 1310 C C . ILE A 1 165 ? -16.419 -8.744 4.868 1.00 90.94 165 ILE A C 1
ATOM 1312 O O . ILE A 1 165 ? -17.080 -9.414 5.659 1.00 90.94 165 ILE A O 1
ATOM 1316 N N . ARG A 1 166 ? -15.094 -8.642 4.982 1.00 94.12 166 ARG A N 1
ATOM 1317 C CA . ARG A 1 166 ? -14.389 -9.049 6.196 1.00 94.12 166 ARG A CA 1
ATOM 1318 C C . ARG A 1 166 ? -14.398 -7.881 7.170 1.00 94.12 166 ARG A C 1
ATOM 1320 O O . ARG A 1 166 ? -13.829 -6.832 6.865 1.00 94.12 166 ARG A O 1
ATOM 1327 N N . PHE A 1 167 ? -15.025 -8.076 8.323 1.00 95.50 167 PHE A N 1
ATOM 1328 C CA . PHE A 1 167 ? -15.031 -7.107 9.409 1.00 95.50 167 PHE A CA 1
ATOM 1329 C C . PHE A 1 167 ? -14.152 -7.601 10.557 1.00 95.50 167 PHE A C 1
ATOM 1331 O O . PHE A 1 167 ? -14.394 -8.666 11.121 1.00 95.50 167 PHE A O 1
ATOM 1338 N N . ASP A 1 168 ? -13.133 -6.812 10.880 1.00 96.62 168 ASP A N 1
ATOM 1339 C CA . ASP A 1 168 ? -12.226 -7.032 11.998 1.00 96.62 168 ASP A CA 1
ATOM 1340 C C . ASP A 1 168 ? -12.442 -5.904 13.025 1.00 96.62 168 ASP A C 1
ATOM 1342 O O . ASP A 1 168 ? -12.392 -4.721 12.677 1.00 96.62 168 ASP A O 1
ATOM 1346 N N . LEU A 1 169 ? -12.666 -6.259 14.293 1.00 96.44 169 LEU A N 1
ATOM 1347 C CA . LEU A 1 169 ? -12.825 -5.308 15.395 1.00 96.44 169 LEU A CA 1
ATOM 1348 C C . LEU A 1 169 ? -11.723 -5.517 16.434 1.00 96.44 169 LEU A C 1
ATOM 1350 O O . LEU A 1 169 ? -11.556 -6.612 16.968 1.00 96.44 169 LEU A O 1
ATOM 1354 N N . GLU A 1 170 ? -11.008 -4.446 16.764 1.00 97.19 170 GLU A N 1
ATOM 1355 C CA . GLU A 1 170 ? -10.014 -4.432 17.835 1.00 97.19 170 GLU A CA 1
ATOM 1356 C C . GLU A 1 170 ? -10.465 -3.486 18.956 1.00 97.19 170 GLU A C 1
ATOM 1358 O O . GLU A 1 170 ? -10.783 -2.320 18.718 1.00 97.19 170 GLU A O 1
ATOM 1363 N N . ILE A 1 171 ? -10.466 -3.990 20.192 1.00 95.81 171 ILE A N 1
ATOM 1364 C CA . ILE A 1 171 ? -10.795 -3.226 21.400 1.00 95.81 171 ILE A CA 1
ATOM 1365 C C . ILE A 1 171 ? -9.505 -3.002 22.185 1.00 95.81 171 ILE A C 1
ATOM 1367 O O . ILE A 1 171 ? -8.815 -3.957 22.546 1.00 95.81 171 ILE A O 1
ATOM 1371 N N . LYS A 1 172 ? -9.170 -1.738 22.448 1.00 94.06 172 LYS A N 1
ATOM 1372 C CA . LYS A 1 172 ? -8.011 -1.343 23.253 1.00 94.06 172 LYS A CA 1
ATOM 1373 C C . LYS A 1 172 ? -8.450 -0.597 24.492 1.00 94.06 172 LYS A C 1
ATOM 1375 O O . LYS A 1 172 ? -8.987 0.503 24.406 1.00 94.06 172 LYS A O 1
ATOM 1380 N N . ASP A 1 173 ? -8.139 -1.180 25.636 1.00 91.25 173 ASP A N 1
ATOM 1381 C CA . ASP A 1 173 ? -8.394 -0.576 26.931 1.00 91.25 173 ASP A CA 1
ATOM 1382 C C . ASP A 1 173 ? -7.162 0.177 27.428 1.00 91.25 173 ASP A C 1
ATOM 1384 O O . ASP A 1 173 ? -6.053 -0.358 27.469 1.00 91.25 173 ASP A O 1
ATOM 1388 N N . PHE A 1 174 ? -7.373 1.421 27.835 1.00 85.25 174 PHE A N 1
ATOM 1389 C CA . PHE A 1 174 ? -6.383 2.276 28.462 1.00 85.25 174 PHE A CA 1
ATOM 1390 C C . PHE A 1 174 ? -6.759 2.450 29.927 1.00 85.25 174 PHE A C 1
ATOM 1392 O O . PHE A 1 174 ? -7.807 2.998 30.264 1.00 85.25 174 PHE A O 1
ATOM 1399 N N . ASN A 1 175 ? -5.882 1.965 30.804 1.00 74.94 175 ASN A N 1
ATOM 1400 C CA . ASN A 1 175 ? -6.040 2.104 32.243 1.00 74.94 175 ASN A CA 1
ATOM 1401 C C . ASN A 1 175 ? -4.974 3.092 32.746 1.00 74.94 175 ASN A C 1
ATOM 1403 O O . ASN A 1 175 ? -3.803 2.714 32.818 1.00 74.94 175 ASN A O 1
ATOM 1407 N N . PRO A 1 176 ? -5.329 4.349 33.077 1.00 65.19 176 PRO A N 1
ATOM 1408 C CA . PRO A 1 176 ? -4.345 5.363 33.471 1.00 65.19 176 PRO A CA 1
ATOM 1409 C C . PRO A 1 176 ? -3.644 5.082 34.814 1.00 65.19 176 PRO A C 1
ATOM 1411 O O . PRO A 1 176 ? -2.703 5.786 35.177 1.00 65.19 176 PRO A O 1
ATOM 1414 N N . GLY A 1 177 ? -4.089 4.070 35.569 1.00 66.50 177 GLY A N 1
ATOM 1415 C CA . GLY A 1 177 ? -3.682 3.859 36.959 1.00 66.50 177 GLY A CA 1
ATOM 1416 C C . GLY A 1 177 ? -4.327 4.877 37.913 1.00 66.50 177 GLY A C 1
ATOM 1417 O O . GLY A 1 177 ? -5.091 5.742 37.497 1.00 66.50 177 GLY A O 1
ATOM 1418 N N . PHE A 1 178 ? -4.047 4.756 39.217 1.00 61.84 178 PHE A N 1
ATOM 1419 C CA . PHE A 1 178 ? -4.494 5.696 40.267 1.00 61.84 178 PHE A CA 1
ATOM 1420 C C . PHE A 1 178 ? -6.019 5.866 40.444 1.00 61.84 178 PHE A C 1
ATOM 1422 O O . PHE A 1 178 ? -6.490 6.954 40.761 1.00 61.84 178 PHE A O 1
ATOM 1429 N N . GLY A 1 179 ? -6.811 4.801 40.269 1.00 62.41 179 GLY A N 1
ATOM 1430 C CA . GLY A 1 179 ? -8.267 4.859 40.488 1.00 62.41 179 GLY A CA 1
ATOM 1431 C C . GLY A 1 179 ? -9.042 5.626 39.408 1.00 62.41 179 GLY A C 1
ATOM 1432 O O . GLY A 1 179 ? -10.224 5.913 39.593 1.00 62.41 179 GLY A O 1
ATOM 1433 N N . ALA A 1 180 ? -8.391 5.952 38.287 1.00 66.12 180 ALA A N 1
ATOM 1434 C CA . ALA A 1 180 ? -9.046 6.517 37.118 1.00 66.12 180 ALA A CA 1
ATOM 1435 C C . ALA A 1 180 ? -9.987 5.493 36.466 1.00 66.12 180 ALA A C 1
ATOM 1437 O O . ALA A 1 180 ? -9.689 4.299 36.397 1.00 66.12 180 ALA A O 1
ATOM 1438 N N . GLN A 1 181 ? -11.126 5.981 35.982 1.00 71.81 181 GLN A N 1
ATOM 1439 C CA . GLN A 1 181 ? -12.080 5.181 35.222 1.00 71.81 181 GLN A CA 1
ATOM 1440 C C . GLN A 1 181 ? -11.500 4.799 33.853 1.00 71.81 181 GLN A C 1
ATOM 1442 O O . GLN A 1 181 ? -10.725 5.548 33.256 1.00 71.81 181 GLN A O 1
ATOM 1447 N N . LYS A 1 182 ? -11.861 3.601 33.391 1.00 83.06 182 LYS A N 1
ATOM 1448 C CA . LYS A 1 182 ? -11.305 2.932 32.212 1.00 83.06 182 LYS A CA 1
ATOM 1449 C C . LYS A 1 182 ? -11.634 3.702 30.928 1.00 83.06 182 LYS A C 1
ATOM 1451 O O . LYS A 1 182 ? -12.800 3.967 30.661 1.00 83.06 182 LYS A O 1
ATOM 1456 N N . GLU A 1 183 ? -10.636 4.010 30.107 1.00 90.88 183 GLU A N 1
ATOM 1457 C CA . GLU A 1 183 ? -10.855 4.509 28.743 1.00 90.88 183 GLU A CA 1
ATOM 1458 C C . GLU A 1 183 ? -10.770 3.338 27.754 1.00 90.88 183 GLU A C 1
ATOM 1460 O O . GLU A 1 183 ? -9.938 2.445 27.912 1.00 90.88 183 GLU A O 1
ATOM 1465 N N . THR A 1 184 ? -11.619 3.319 26.728 1.00 94.88 184 THR A N 1
ATOM 1466 C CA . THR A 1 184 ? -11.657 2.239 25.729 1.00 94.88 184 THR A CA 1
ATOM 1467 C C . THR A 1 184 ? -11.715 2.820 24.325 1.00 94.88 184 THR A C 1
ATOM 1469 O O . THR A 1 184 ? -12.502 3.715 24.034 1.00 94.88 184 THR A O 1
ATOM 1472 N N . ARG A 1 185 ? -10.883 2.296 23.429 1.00 96.75 185 ARG A N 1
ATOM 1473 C CA . ARG A 1 185 ? -10.875 2.615 22.003 1.00 96.75 185 ARG A CA 1
ATOM 1474 C C . ARG A 1 185 ? -11.331 1.395 21.213 1.00 96.75 185 ARG A C 1
ATOM 1476 O O . ARG A 1 185 ? -10.699 0.343 21.288 1.00 96.75 185 ARG A O 1
ATOM 1483 N N . LEU A 1 186 ? -12.393 1.554 20.435 1.00 97.56 186 LEU A N 1
ATOM 1484 C CA . LEU A 1 186 ? -12.863 0.571 19.464 1.00 97.56 186 LEU A CA 1
ATOM 1485 C C . LEU A 1 186 ? -12.310 0.952 18.090 1.00 97.56 186 LEU A C 1
ATOM 1487 O O . LEU A 1 186 ? -12.452 2.098 17.665 1.00 97.56 186 LEU A O 1
ATOM 1491 N N . MET A 1 187 ? -11.692 0.009 17.386 1.00 97.75 187 MET A N 1
ATOM 1492 C CA . MET A 1 187 ? -11.178 0.210 16.031 1.00 97.75 187 MET A CA 1
ATOM 1493 C C . MET A 1 187 ? -11.778 -0.842 15.109 1.00 97.75 187 MET A C 1
ATOM 1495 O O . MET A 1 187 ? -11.430 -2.020 15.194 1.00 97.75 187 MET A O 1
ATOM 1499 N N . GLY A 1 188 ? -12.671 -0.409 14.227 1.00 97.25 188 GLY A N 1
ATOM 1500 C CA . GLY A 1 188 ? -13.263 -1.255 13.200 1.00 97.25 188 GLY A CA 1
ATOM 1501 C C . GLY A 1 188 ? -12.488 -1.154 11.893 1.00 97.25 188 GLY A C 1
ATOM 1502 O O . GLY A 1 188 ? -12.095 -0.062 11.469 1.00 97.25 188 GLY A O 1
ATOM 1503 N N . LEU A 1 189 ? -12.282 -2.295 11.243 1.00 97.31 189 LEU A N 1
ATOM 1504 C CA . LEU A 1 189 ? -11.719 -2.414 9.907 1.00 97.31 189 LEU A CA 1
ATOM 1505 C C . LEU A 1 189 ? -12.645 -3.280 9.053 1.00 97.31 189 LEU A C 1
ATOM 1507 O O . LEU A 1 189 ? -12.731 -4.488 9.246 1.00 97.31 189 LEU A O 1
ATOM 1511 N N . GLY A 1 190 ? -13.311 -2.660 8.086 1.00 95.25 190 GLY A N 1
ATOM 1512 C CA . GLY A 1 190 ? -14.020 -3.358 7.023 1.00 95.25 190 GLY A CA 1
ATOM 1513 C C . GLY A 1 190 ? -13.151 -3.450 5.776 1.00 95.25 190 GLY A C 1
ATOM 1514 O O . GLY A 1 190 ? -12.583 -2.445 5.343 1.00 95.25 190 GLY A O 1
ATOM 1515 N N . ILE A 1 191 ? -13.072 -4.634 5.175 1.00 93.50 191 ILE A N 1
ATOM 1516 C CA . ILE A 1 191 ? -12.436 -4.864 3.875 1.00 93.50 191 ILE A CA 1
ATOM 1517 C C . ILE A 1 191 ? -13.415 -5.645 3.000 1.00 93.50 191 ILE A C 1
ATOM 1519 O O . ILE A 1 191 ? -13.732 -6.792 3.309 1.00 93.50 191 ILE A O 1
ATOM 1523 N N . GLY A 1 192 ? -13.863 -5.047 1.900 1.00 90.75 192 GLY A N 1
ATOM 1524 C CA . GLY A 1 192 ? -14.732 -5.689 0.916 1.00 90.75 192 GLY A CA 1
ATOM 1525 C C . GLY A 1 192 ? -14.125 -5.669 -0.481 1.00 90.75 192 GLY A C 1
ATOM 1526 O O . GLY A 1 192 ? -13.341 -4.782 -0.812 1.00 90.75 192 GLY A O 1
ATOM 1527 N N . ASN A 1 193 ? -14.452 -6.661 -1.307 1.00 83.25 193 ASN A N 1
ATOM 1528 C CA . ASN A 1 193 ? -13.958 -6.733 -2.682 1.00 83.25 193 ASN A CA 1
ATOM 1529 C C . ASN A 1 193 ? -15.126 -6.624 -3.680 1.00 83.25 193 ASN A C 1
ATOM 1531 O O . ASN A 1 193 ? -15.923 -7.560 -3.754 1.00 83.25 193 ASN A O 1
ATOM 1535 N N . PRO A 1 194 ? -15.207 -5.541 -4.473 1.00 72.00 194 PRO A N 1
ATOM 1536 C CA . PRO A 1 194 ? -16.308 -5.330 -5.414 1.00 72.00 194 PRO A CA 1
ATOM 1537 C C . PRO A 1 194 ? -16.248 -6.259 -6.635 1.00 72.00 194 PRO A C 1
ATOM 1539 O O . PRO A 1 194 ? -17.252 -6.455 -7.306 1.00 72.00 194 PRO A O 1
ATOM 1542 N N . LEU A 1 195 ? -15.094 -6.871 -6.919 1.00 68.38 195 LEU A N 1
ATOM 1543 C CA . LEU A 1 195 ? -14.902 -7.810 -8.029 1.00 68.38 195 LEU A CA 1
ATOM 1544 C C . LEU A 1 195 ? -15.271 -9.259 -7.669 1.00 68.38 195 LEU A C 1
ATOM 1546 O O . LEU A 1 195 ? -15.273 -10.114 -8.549 1.00 68.38 195 LEU A O 1
ATOM 1550 N N . LYS A 1 196 ? -15.607 -9.560 -6.405 1.00 58.47 196 LYS A N 1
ATOM 1551 C CA . LYS A 1 196 ? -16.195 -10.851 -5.993 1.00 58.47 196 LYS A CA 1
ATOM 1552 C C . LYS A 1 196 ? -17.717 -10.880 -6.210 1.00 58.47 196 LYS A C 1
ATOM 1554 O O . LYS A 1 196 ? -18.459 -11.352 -5.349 1.00 58.47 196 LYS A O 1
ATOM 1559 N N . LEU A 1 197 ? -18.193 -10.338 -7.324 1.00 47.22 197 LEU A N 1
ATOM 1560 C CA . LEU A 1 197 ? -19.572 -10.526 -7.762 1.00 47.22 197 LEU A CA 1
ATOM 1561 C C . LEU A 1 197 ? -19.594 -11.749 -8.689 1.00 47.22 197 LEU A C 1
ATOM 1563 O O . LEU A 1 197 ? -19.081 -11.690 -9.799 1.00 47.22 197 LEU A O 1
ATOM 1567 N N . GLU A 1 198 ? -20.150 -12.841 -8.156 1.00 40.47 198 GLU A N 1
ATOM 1568 C CA . GLU A 1 198 ? -20.534 -14.094 -8.830 1.00 40.47 198 GLU A CA 1
ATOM 1569 C C . GLU A 1 198 ? -19.398 -14.988 -9.385 1.00 40.47 198 GLU A C 1
ATOM 1571 O O . GLU A 1 198 ? -18.808 -14.748 -10.438 1.00 40.47 198 GLU A O 1
ATOM 1576 N N . GLN A 1 199 ? -19.146 -16.094 -8.670 1.00 34.59 199 GLN A N 1
ATOM 1577 C CA . GLN A 1 199 ? -18.883 -17.404 -9.281 1.00 34.59 199 GLN A CA 1
ATOM 1578 C C . GLN A 1 199 ? -20.109 -18.282 -9.059 1.00 34.59 199 GLN A C 1
ATOM 1580 O O . GLN A 1 199 ? -20.682 -18.175 -7.949 1.00 34.59 199 GLN A O 1
#

Radius of gyration: 27.72 Å; chains: 1; bounding box: 56×38×72 Å

Secondary structure (DSSP, 8-state):
-HHHHHHHTT--HHHHHHHHHHHHHHHHHHHHHHHH-TTS-HHHHHHHHHTTTT--EEEEEEEE--STTHHHHHHHHHHHEEEEEE--TTGGGHHHHHHHSSPEEEEEEEEEEESSTT-S-EEEE-SS-EEEESSHHHHHHHHHHHHHHHHHHHHHTTT--GGGEEEEEEEEEE--STTPPPEEEEEEEEEE-TT----

Sequence (199 aa):
GAKLLGSYLGLDPESFSREIKRSFAKNIALDLLAFFAKDFKREDLEKLLANTRFTKFKINIPVVMIGAPVKAYVPELREFIDADIRVPEFHEVGNAAGALAGNIVKRSEILIRPIGSGTEQYHVFSEVERKVADNYLEAVDYGLELMEKLIFDHMDGYGLQKEQIRFDLEIKDFNPGFGAQKETRLMGLGIGNPLKLEQ

pLDDT: mean 89.69, std 9.66, range [34.59, 98.12]